Protein AF-0000000069067890 (afdb_homodimer)

Sequence (308 aa):
MDLIEGCKIAAVFATGYMAGAGIYISLVEVQSRRSLPPKALWMQFTKSFKMAAKSMILSTLVTASAPTYLYFALEGSRSRNLWLVSPATFLVGSIYTFTVIIPEVNVMLDENVVEKKGEKWLEGAVERWNKRNLFRTLINTANFICTIVAAIRSMDLIEGCKIAAVFATGYMAGAGIYISLVEVQSRRSLPPKALWMQFTKSFKMAAKSMILSTLVTASAPTYLYFALEGSRSRNLWLVSPATFLVGSIYTFTVIIPEVNVMLDENVVEKKGEKWLEGAVERWNKRNLFRTLINTANFICTIVAAIRS

Organism: Magallana gigas (NCBI:txid29159)

pLDDT: mean 95.24, std 3.12, range [74.19, 98.81]

Radius of gyration: 20.49 Å; Cα contacts (8 Å, |Δi|>4): 385; chains: 2; bounding box: 44×61×42 Å

InterPro domains:
  IPR013901 Anthrone oxygenase [PF08592] (47-146)

Solvent-accessible surface area (backbone atoms only — not comparable to full-atom values): 15045 Å² total; per-residue (Å²): 135,54,71,68,57,51,33,45,50,46,25,41,48,26,26,19,33,53,19,12,28,34,50,36,38,62,66,17,50,53,56,20,43,67,73,44,60,63,69,56,29,50,52,36,50,53,45,28,51,57,40,44,56,61,67,42,48,63,36,51,51,37,26,28,48,33,25,48,51,46,34,68,73,34,71,84,37,92,39,28,70,44,26,51,49,37,33,51,49,46,52,54,50,48,52,46,37,65,69,52,47,47,58,52,48,55,52,67,64,31,63,68,50,42,68,71,64,29,64,68,52,48,52,52,52,52,51,50,48,48,56,56,49,46,53,51,24,52,52,36,37,53,40,26,53,42,40,45,51,26,39,51,64,82,134,54,72,65,57,51,33,45,48,46,26,39,49,24,26,20,33,55,19,13,28,34,50,37,38,62,65,19,51,54,55,19,42,68,73,42,58,64,70,57,28,50,52,35,49,54,45,28,52,58,40,43,56,62,66,43,48,62,35,50,51,36,25,28,48,32,24,48,51,45,34,69,71,34,74,86,38,91,38,27,69,45,27,50,49,36,34,50,48,45,53,54,50,49,52,46,37,64,69,52,47,47,58,52,47,55,51,67,66,32,64,67,52,41,68,70,65,30,65,68,50,48,53,51,51,52,51,50,49,50,54,55,48,45,54,51,24,53,52,36,38,52,41,26,53,40,39,44,52,26,38,51,64,80

Nearest PDB structures (foldseek):
  8jh6-assembly1_B  TM=6.279E-01  e=1.955E+00  synthetic construct
  6x8n-assembly2_B  TM=4.736E-01  e=5.198E+00  synthetic construct
  6r2g-assembly1_A  TM=2.428E-01  e=2.156E+00  Human immunodeficiency virus 1
  6r2g-assembly1_A  TM=2.966E-01  e=1.926E+00  Human immunodeficiency virus 1
  6x8n-assembly2_B  TM=3.349E-01  e=5.665E+00  synthetic construct

Structure (mmCIF, N/CA/C/O backbone):
data_AF-0000000069067890-model_v1
#
loop_
_entity.id
_entity.type
_entity.pdbx_description
1 polymer 'DUF1772 domain-containing protein'
#
loop_
_atom_site.group_PDB
_atom_site.id
_atom_site.type_symbol
_atom_site.label_atom_id
_atom_site.label_alt_id
_atom_site.label_comp_id
_atom_site.label_asym_id
_atom_site.label_entity_id
_atom_site.label_seq_id
_atom_site.pdbx_PDB_ins_code
_atom_site.Cartn_x
_atom_site.Cartn_y
_atom_site.Cartn_z
_atom_site.occupancy
_atom_site.B_iso_or_equiv
_atom_site.auth_seq_id
_atom_site.auth_comp_id
_atom_site.auth_asym_id
_atom_site.auth_atom_id
_atom_site.pdbx_PDB_model_num
ATOM 1 N N . MET A 1 1 ? -9.148 25.625 -1.786 1 74.19 1 MET A N 1
ATOM 2 C CA . MET A 1 1 ? -7.848 25.031 -1.492 1 74.19 1 MET A CA 1
ATOM 3 C C . MET A 1 1 ? -6.734 25.797 -2.203 1 74.19 1 MET A C 1
ATOM 5 O O . MET A 1 1 ? -6.801 26 -3.414 1 74.19 1 MET A O 1
ATOM 9 N N . ASP A 1 2 ? -5.832 26.281 -1.416 1 91.25 2 ASP A N 1
ATOM 10 C CA . ASP A 1 2 ? -4.723 27.016 -2.025 1 91.25 2 ASP A CA 1
ATOM 11 C C . ASP A 1 2 ? -3.602 26.062 -2.43 1 91.25 2 ASP A C 1
ATOM 13 O O . ASP A 1 2 ? -3.676 24.859 -2.168 1 91.25 2 ASP A O 1
ATOM 17 N N . LEU A 1 3 ? -2.697 26.5 -3.299 1 94.25 3 LEU A N 1
ATOM 18 C CA . LEU A 1 3 ? -1.604 25.703 -3.861 1 94.25 3 LEU A CA 1
ATOM 19 C C . LEU A 1 3 ? -0.772 25.062 -2.758 1 94.25 3 LEU A C 1
ATOM 21 O O . LEU A 1 3 ? -0.333 23.922 -2.895 1 94.25 3 LEU A O 1
ATOM 25 N N . ILE A 1 4 ? -0.63 25.766 -1.717 1 95.94 4 ILE A N 1
ATOM 26 C CA . ILE A 1 4 ? 0.176 25.266 -0.606 1 95.94 4 ILE A CA 1
ATOM 27 C C . ILE A 1 4 ? -0.518 24.062 0.041 1 95.94 4 ILE A C 1
ATOM 29 O O . ILE A 1 4 ? 0.104 23.031 0.256 1 95.94 4 ILE A O 1
ATOM 33 N N . GLU A 1 5 ? -1.747 24.188 0.299 1 96.19 5 GLU A N 1
ATOM 34 C CA . GLU A 1 5 ? -2.496 23.094 0.893 1 96.19 5 GLU A CA 1
ATOM 35 C C . GLU A 1 5 ? -2.557 21.891 -0.052 1 96.19 5 GLU A C 1
ATOM 37 O O . GLU A 1 5 ? -2.412 2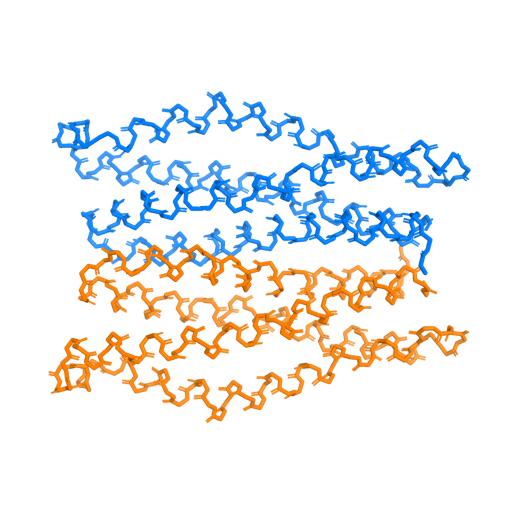0.75 0.38 1 96.19 5 GLU A O 1
ATOM 42 N N . GLY A 1 6 ? -2.727 22.172 -1.323 1 97.69 6 GLY A N 1
ATOM 43 C CA . GLY A 1 6 ? -2.725 21.109 -2.316 1 97.69 6 GLY A CA 1
ATOM 44 C C . GLY A 1 6 ? -1.415 20.344 -2.373 1 97.69 6 GLY A C 1
ATOM 45 O O . GLY A 1 6 ? -1.41 19.109 -2.494 1 97.69 6 GLY A O 1
ATOM 46 N N . CYS A 1 7 ? -0.339 21.078 -2.279 1 97.81 7 CYS A N 1
ATOM 47 C CA . CYS A 1 7 ? 0.978 20.453 -2.312 1 97.81 7 CYS A CA 1
ATOM 48 C C . CYS A 1 7 ? 1.227 19.641 -1.048 1 97.81 7 CYS A C 1
ATOM 50 O O . CYS A 1 7 ? 1.895 18.609 -1.093 1 97.81 7 CYS A O 1
ATOM 52 N N . LYS A 1 8 ? 0.697 20.125 0.082 1 97.94 8 LYS A N 1
ATOM 53 C CA . LYS A 1 8 ? 0.811 19.328 1.305 1 97.94 8 LYS A CA 1
ATOM 54 C C . LYS A 1 8 ? 0.065 18 1.175 1 97.94 8 LYS A C 1
ATOM 56 O O . LYS A 1 8 ? 0.594 16.953 1.536 1 97.94 8 LYS A O 1
ATOM 61 N N . ILE A 1 9 ? -1.1 18.062 0.662 1 98.56 9 ILE A N 1
ATOM 62 C CA . ILE A 1 9 ? -1.905 16.859 0.47 1 98.56 9 ILE A CA 1
ATOM 63 C C . ILE A 1 9 ? -1.19 15.906 -0.485 1 98.56 9 ILE A C 1
ATOM 65 O O . ILE A 1 9 ? -1.076 14.711 -0.209 1 98.56 9 ILE A O 1
ATOM 69 N N . ALA A 1 10 ? -0.688 16.422 -1.546 1 98.62 10 ALA A N 1
ATOM 70 C CA . ALA A 1 10 ? -0.003 15.602 -2.543 1 98.62 10 ALA A CA 1
ATOM 71 C C . ALA A 1 10 ? 1.236 14.938 -1.952 1 98.62 10 ALA A C 1
ATOM 73 O O . ALA A 1 10 ? 1.511 13.766 -2.225 1 98.62 10 ALA A O 1
ATOM 74 N N . ALA A 1 11 ? 1.965 15.695 -1.206 1 98.62 11 ALA A N 1
ATOM 75 C CA . ALA A 1 11 ? 3.189 15.18 -0.602 1 98.62 11 ALA A CA 1
ATOM 76 C C . ALA A 1 11 ? 2.883 14.039 0.367 1 98.62 11 ALA A C 1
ATOM 78 O O . ALA A 1 11 ? 3.51 12.977 0.307 1 98.62 11 ALA A O 1
ATOM 79 N N . VAL A 1 12 ? 1.887 14.273 1.204 1 98.81 12 VAL A N 1
ATOM 80 C CA . VAL A 1 12 ? 1.536 13.258 2.188 1 98.81 12 VAL A CA 1
ATOM 81 C C . VAL A 1 12 ? 0.927 12.047 1.483 1 98.81 12 VAL A C 1
ATOM 83 O O . VAL A 1 12 ? 1.242 10.898 1.818 1 98.81 12 VAL A O 1
ATOM 86 N N . PHE A 1 13 ? 0.146 12.273 0.476 1 98.81 13 PHE A N 1
ATOM 87 C CA . PHE A 1 13 ? -0.479 11.18 -0.26 1 98.81 13 PHE A CA 1
ATOM 88 C C . PHE A 1 13 ? 0.574 10.328 -0.96 1 98.81 13 PHE A C 1
ATOM 90 O O . PHE A 1 13 ? 0.553 9.102 -0.86 1 98.81 13 PHE A O 1
ATOM 97 N N . ALA A 1 14 ? 1.468 10.984 -1.658 1 98.5 14 ALA A N 1
ATOM 98 C CA . ALA A 1 14 ? 2.467 10.266 -2.441 1 98.5 14 ALA A CA 1
ATOM 99 C C . ALA A 1 14 ? 3.398 9.461 -1.534 1 98.5 14 ALA A C 1
ATOM 101 O O . ALA A 1 14 ? 3.713 8.305 -1.824 1 98.5 14 ALA A O 1
ATOM 102 N N . THR A 1 15 ? 3.824 10.055 -0.46 1 98.44 15 THR A N 1
ATOM 103 C CA . THR A 1 15 ? 4.688 9.328 0.463 1 98.44 15 THR A CA 1
ATOM 104 C C . THR A 1 15 ? 3.91 8.227 1.179 1 98.44 15 THR A C 1
ATOM 106 O O . THR A 1 15 ? 4.469 7.172 1.5 1 98.44 15 THR A O 1
ATOM 109 N N . GLY A 1 16 ? 2.641 8.438 1.413 1 98.56 16 GLY A N 1
ATOM 110 C CA . GLY A 1 16 ? 1.795 7.402 1.992 1 98.56 16 GLY A CA 1
ATOM 111 C C . GLY A 1 16 ? 1.625 6.195 1.091 1 98.56 16 GLY A C 1
ATOM 112 O O . GLY A 1 16 ? 1.644 5.055 1.561 1 98.56 16 GLY A O 1
ATOM 113 N N . TYR A 1 17 ? 1.438 6.477 -0.162 1 98.38 17 TYR A N 1
ATOM 114 C CA . TYR A 1 17 ? 1.353 5.367 -1.102 1 98.38 17 TYR A CA 1
ATOM 115 C C . TYR A 1 17 ? 2.643 4.555 -1.104 1 98.38 17 TYR A C 1
ATOM 117 O O . TYR A 1 17 ? 2.605 3.32 -1.079 1 98.38 17 TYR A O 1
ATOM 125 N N . MET A 1 18 ? 3.787 5.246 -1.178 1 97.69 18 MET A N 1
ATOM 126 C CA . MET A 1 18 ? 5.074 4.559 -1.224 1 97.69 18 MET A CA 1
ATOM 127 C C . MET A 1 18 ? 5.281 3.707 0.026 1 97.69 18 MET A C 1
ATOM 129 O O . MET A 1 18 ? 5.707 2.555 -0.066 1 97.69 18 MET A O 1
ATOM 133 N N . ALA A 1 19 ? 4.949 4.27 1.134 1 97.94 19 ALA A N 1
ATOM 134 C CA . ALA A 1 19 ? 5.113 3.551 2.396 1 97.94 19 ALA A CA 1
ATOM 135 C C . ALA A 1 19 ? 4.129 2.389 2.498 1 97.94 19 ALA A C 1
ATOM 137 O O . ALA A 1 19 ? 4.516 1.271 2.852 1 97.94 19 ALA A O 1
ATOM 138 N N . GLY A 1 20 ? 2.855 2.635 2.209 1 97.88 20 GLY A N 1
ATOM 139 C CA . GLY A 1 20 ? 1.833 1.605 2.314 1 97.88 20 GLY A CA 1
ATOM 140 C C . GLY A 1 20 ? 2.064 0.436 1.376 1 97.88 20 GLY A C 1
ATOM 141 O O . GLY A 1 20 ? 1.935 -0.723 1.775 1 97.88 20 GLY A O 1
ATOM 142 N N . ALA A 1 21 ? 2.359 0.756 0.154 1 97.75 21 ALA A N 1
ATOM 143 C CA . ALA A 1 21 ? 2.682 -0.289 -0.815 1 97.75 21 ALA A CA 1
ATOM 144 C C . ALA A 1 21 ? 3.893 -1.101 -0.366 1 97.75 21 ALA A C 1
ATOM 146 O O . ALA A 1 21 ? 3.883 -2.332 -0.433 1 97.75 21 ALA A O 1
ATOM 147 N N . GLY A 1 22 ? 4.953 -0.4 0.083 1 97.31 22 GLY A N 1
ATOM 148 C CA . GLY A 1 22 ? 6.145 -1.095 0.544 1 97.31 22 GLY A CA 1
ATOM 149 C C . GLY A 1 22 ? 5.879 -2.025 1.712 1 97.31 22 GLY A C 1
ATOM 150 O O . GLY A 1 22 ? 6.367 -3.156 1.735 1 97.31 22 GLY A O 1
ATOM 151 N N . ILE A 1 23 ? 5.16 -1.551 2.635 1 97.75 23 ILE A N 1
ATOM 152 C CA . ILE A 1 23 ? 4.816 -2.365 3.795 1 97.75 23 ILE A CA 1
ATOM 153 C C . ILE A 1 23 ? 4.027 -3.594 3.348 1 97.75 23 ILE A C 1
ATOM 155 O O . ILE A 1 23 ? 4.316 -4.715 3.775 1 97.75 23 ILE A O 1
ATOM 159 N N . TYR A 1 24 ? 3.096 -3.412 2.484 1 98 24 TYR A N 1
ATOM 160 C CA . TYR A 1 24 ? 2.291 -4.516 1.976 1 98 24 TYR A CA 1
ATOM 161 C C . TYR A 1 24 ? 3.158 -5.523 1.229 1 98 24 TYR A C 1
ATOM 163 O O . TYR A 1 24 ? 2.986 -6.734 1.386 1 98 24 TYR A O 1
ATOM 171 N N . ILE A 1 25 ? 3.998 -5 0.402 1 97.88 25 ILE A N 1
ATOM 172 C CA . ILE A 1 25 ? 4.883 -5.887 -0.346 1 97.88 25 ILE A CA 1
ATOM 173 C C . ILE A 1 25 ? 5.68 -6.762 0.622 1 97.88 25 ILE A C 1
ATOM 175 O O . ILE A 1 25 ? 5.703 -7.984 0.487 1 97.88 25 ILE A O 1
ATOM 179 N N . SER A 1 26 ? 6.277 -6.191 1.62 1 95.62 26 SER A N 1
ATOM 180 C CA . SER A 1 26 ? 7.16 -6.902 2.539 1 95.62 26 SER A CA 1
ATOM 181 C C . SER A 1 26 ? 6.375 -7.852 3.439 1 95.62 26 SER A C 1
ATOM 183 O O . SER A 1 26 ? 6.824 -8.961 3.717 1 95.62 26 SER A O 1
ATOM 185 N N . LEU A 1 27 ? 5.227 -7.469 3.803 1 95.06 27 LEU A N 1
ATOM 186 C CA . LEU A 1 27 ? 4.496 -8.25 4.797 1 95.06 27 LEU A CA 1
ATOM 187 C C . LEU A 1 27 ? 3.645 -9.32 4.125 1 95.06 27 LEU A C 1
ATOM 189 O O . LEU A 1 27 ? 3.363 -10.359 4.727 1 95.06 27 LEU A O 1
ATOM 193 N N . VAL A 1 28 ? 3.229 -9.023 2.871 1 97.44 28 VAL A N 1
ATOM 194 C CA . VAL A 1 28 ? 2.193 -9.891 2.318 1 97.44 28 VAL A CA 1
ATOM 195 C C . VAL A 1 28 ? 2.672 -10.492 1 1 97.44 28 VAL A C 1
ATOM 197 O O . VAL A 1 28 ? 2.801 -11.719 0.877 1 97.44 28 VAL A O 1
ATOM 200 N N . GLU A 1 29 ? 3.016 -9.664 0.064 1 97.56 29 GLU A N 1
ATOM 201 C CA . GLU A 1 29 ? 3.27 -10.18 -1.278 1 97.56 29 GLU A CA 1
ATOM 202 C C . GLU A 1 29 ? 4.48 -11.109 -1.295 1 97.56 29 GLU A C 1
ATOM 204 O O . GLU A 1 29 ? 4.438 -12.18 -1.896 1 97.56 29 GLU A O 1
ATOM 209 N N . VAL A 1 30 ? 5.512 -10.688 -0.635 1 96.19 30 VAL A N 1
ATOM 210 C CA . VAL A 1 30 ? 6.727 -11.492 -0.575 1 96.19 30 VAL A CA 1
ATOM 211 C C . VAL A 1 30 ? 6.422 -12.836 0.078 1 96.19 30 VAL A C 1
ATOM 213 O O . VAL A 1 30 ? 6.84 -13.883 -0.419 1 96.19 30 VAL A O 1
ATOM 216 N N . GLN A 1 31 ? 5.676 -12.836 1.132 1 95.38 31 GLN A N 1
ATOM 217 C CA . GLN A 1 31 ? 5.363 -14.055 1.868 1 95.38 31 GLN A CA 1
ATOM 218 C C . GLN A 1 31 ? 4.465 -14.977 1.048 1 95.38 31 GLN A C 1
ATOM 220 O O . GLN A 1 31 ? 4.637 -16.203 1.064 1 95.38 31 GLN A O 1
ATOM 225 N N . SER A 1 32 ? 3.531 -14.438 0.37 1 96.12 32 SER A N 1
ATOM 226 C CA . SER A 1 32 ? 2.633 -15.227 -0.47 1 96.12 32 SER A CA 1
ATOM 227 C C . SER A 1 32 ? 3.377 -15.836 -1.657 1 96.12 32 SER A C 1
ATOM 229 O O . SER A 1 32 ? 3.109 -16.969 -2.047 1 96.12 32 SER A O 1
ATOM 231 N N . ARG A 1 33 ? 4.297 -15.102 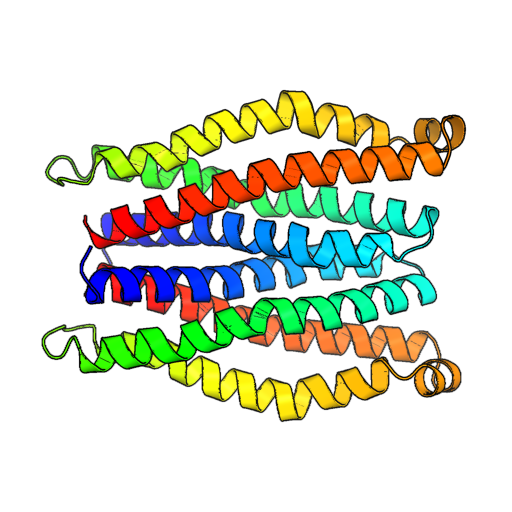-2.197 1 95.38 33 ARG A N 1
ATOM 232 C CA . ARG A 1 33 ? 5.094 -15.578 -3.324 1 95.38 33 ARG A CA 1
ATOM 233 C C . ARG A 1 33 ? 5.973 -16.75 -2.92 1 95.38 33 ARG A C 1
ATOM 235 O O . ARG A 1 33 ? 6.184 -17.672 -3.707 1 95.38 33 ARG A O 1
ATOM 242 N N . ARG A 1 34 ? 6.414 -16.797 -1.693 1 93.06 34 ARG A N 1
ATOM 243 C CA . ARG A 1 34 ? 7.289 -17.844 -1.178 1 93.06 34 ARG A CA 1
ATOM 244 C C . ARG A 1 34 ? 6.574 -19.188 -1.154 1 93.06 34 ARG A C 1
ATOM 246 O O . ARG A 1 34 ? 7.219 -20.234 -1.182 1 93.06 34 ARG A O 1
ATOM 253 N N . SER A 1 35 ? 5.32 -19.109 -1.194 1 91.5 35 SER A N 1
ATOM 254 C CA . SER A 1 35 ? 4.555 -20.359 -1.115 1 91.5 35 SER A CA 1
ATOM 255 C C . SER A 1 35 ? 4.387 -20.984 -2.49 1 91.5 35 SER A C 1
ATOM 257 O O . SER A 1 35 ? 3.898 -22.125 -2.605 1 91.5 35 SER A O 1
ATOM 259 N N . LEU A 1 36 ? 4.84 -20.406 -3.516 1 95.81 36 LEU A N 1
ATOM 260 C CA . LEU A 1 36 ? 4.652 -20.875 -4.883 1 95.81 36 LEU A CA 1
ATOM 261 C C . LEU A 1 36 ? 5.801 -21.781 -5.309 1 95.81 36 LEU A C 1
ATOM 263 O O . LEU A 1 36 ? 6.926 -21.625 -4.832 1 95.81 36 LEU A O 1
ATOM 267 N N . PRO A 1 37 ? 5.5 -22.703 -6.223 1 94.56 37 PRO A N 1
ATOM 268 C CA . PRO A 1 37 ? 6.617 -23.406 -6.875 1 94.56 37 PRO A CA 1
ATOM 269 C C . PRO A 1 37 ? 7.535 -22.453 -7.633 1 94.56 37 PRO A C 1
ATOM 271 O O . PRO A 1 37 ? 7.113 -21.359 -8.039 1 94.56 37 PRO A O 1
ATOM 274 N N . PRO A 1 38 ? 8.703 -22.828 -7.902 1 93.38 38 PRO A N 1
ATOM 275 C CA . PRO A 1 38 ? 9.742 -21.922 -8.398 1 93.38 38 PRO A CA 1
ATOM 276 C C . PRO A 1 38 ? 9.344 -21.219 -9.703 1 93.38 38 PRO A C 1
ATOM 278 O O . PRO A 1 38 ? 9.547 -20.016 -9.844 1 93.38 38 PRO A O 1
ATOM 281 N N . LYS A 1 39 ? 8.82 -21.969 -10.617 1 93.19 39 LYS A N 1
ATOM 282 C CA . LYS A 1 39 ? 8.445 -21.359 -11.883 1 93.19 39 LYS A CA 1
ATOM 283 C C . LYS A 1 39 ? 7.355 -20.312 -11.695 1 93.19 39 LYS A C 1
ATOM 285 O O . LYS A 1 39 ? 7.422 -19.219 -12.258 1 93.19 39 LYS A O 1
ATOM 290 N N . ALA A 1 40 ? 6.336 -20.656 -10.898 1 95.56 40 ALA A N 1
ATOM 291 C CA . ALA A 1 40 ? 5.25 -19.719 -10.609 1 95.56 40 ALA A CA 1
ATOM 292 C C . ALA A 1 40 ? 5.75 -18.516 -9.812 1 95.56 40 ALA A C 1
ATOM 294 O O . ALA A 1 40 ? 5.285 -17.406 -10.016 1 95.56 40 ALA A O 1
ATOM 295 N N . LEU A 1 41 ? 6.652 -18.812 -8.898 1 96.06 41 LEU A N 1
ATOM 296 C CA . LEU A 1 41 ? 7.281 -17.75 -8.141 1 96.06 41 LEU A CA 1
ATOM 297 C C . LEU A 1 41 ? 7.969 -16.75 -9.07 1 96.06 41 LEU A C 1
ATOM 299 O O . LEU A 1 41 ? 7.781 -15.539 -8.938 1 96.06 41 LEU A O 1
ATOM 303 N N . TRP A 1 42 ? 8.688 -17.266 -9.977 1 96 42 TRP A N 1
ATOM 304 C CA . TRP A 1 42 ? 9.414 -16.422 -10.914 1 96 42 TRP A CA 1
ATOM 305 C C . TRP A 1 42 ? 8.453 -15.625 -11.789 1 96 42 TRP A C 1
ATOM 307 O O . TRP A 1 42 ? 8.672 -14.438 -12.039 1 96 42 TRP A O 1
ATOM 317 N N . MET A 1 43 ? 7.395 -16.219 -12.258 1 95.19 43 MET A N 1
ATOM 318 C CA . MET A 1 43 ? 6.398 -15.555 -13.086 1 95.19 43 MET A CA 1
ATOM 319 C C . MET A 1 43 ? 5.734 -14.414 -12.328 1 95.19 43 MET A C 1
ATOM 321 O O . MET A 1 43 ? 5.609 -13.305 -12.852 1 95.19 43 MET A O 1
ATOM 325 N N . GLN A 1 44 ? 5.355 -14.75 -11.164 1 96.56 44 GLN A N 1
ATOM 326 C CA . GLN A 1 44 ? 4.707 -13.742 -10.328 1 96.56 44 GLN A CA 1
ATOM 327 C C . GLN A 1 44 ? 5.652 -12.578 -10.039 1 96.56 44 GLN A C 1
ATOM 329 O O . GLN A 1 44 ? 5.25 -11.414 -10.078 1 96.56 44 GLN A O 1
ATOM 334 N N . PHE A 1 45 ? 6.902 -12.852 -9.664 1 96.75 45 PHE A N 1
ATOM 335 C CA . PHE A 1 45 ? 7.902 -11.828 -9.375 1 96.75 45 PHE A CA 1
ATOM 336 C C . PHE A 1 45 ? 8.125 -10.922 -10.586 1 96.75 45 PHE A C 1
ATOM 338 O O . PHE A 1 45 ? 8.141 -9.703 -10.453 1 96.75 45 PHE A O 1
ATOM 345 N N . THR A 1 46 ? 8.32 -11.508 -11.711 1 95.69 46 THR A N 1
ATOM 346 C CA . THR A 1 46 ? 8.625 -10.789 -12.938 1 95.69 46 THR A CA 1
ATOM 347 C C . THR A 1 46 ? 7.508 -9.805 -13.281 1 95.69 46 THR A C 1
ATOM 349 O O . THR A 1 46 ? 7.762 -8.625 -13.516 1 95.69 46 THR A O 1
ATOM 352 N N . LYS A 1 47 ? 6.309 -10.289 -13.242 1 96.5 47 LYS A N 1
ATOM 353 C CA . LYS A 1 47 ? 5.172 -9.438 -13.586 1 96.5 47 LYS A CA 1
ATOM 354 C C . LYS A 1 47 ? 4.945 -8.367 -12.531 1 96.5 47 LYS A C 1
ATOM 356 O O . LYS A 1 47 ? 4.715 -7.199 -12.859 1 96.5 47 LYS A O 1
ATOM 361 N N . SER A 1 48 ? 5.02 -8.789 -11.258 1 96.5 48 SER A N 1
ATOM 362 C CA . SER A 1 48 ? 4.797 -7.859 -10.156 1 96.5 48 SER A CA 1
ATOM 363 C C . SER A 1 48 ? 5.832 -6.734 -10.164 1 96.5 48 SER A C 1
ATOM 365 O O . SER A 1 48 ? 5.484 -5.566 -9.992 1 96.5 48 SER A O 1
ATOM 367 N N . PHE A 1 49 ? 7.102 -7.059 -10.336 1 95.94 49 PHE A N 1
ATOM 368 C CA . PHE A 1 49 ? 8.148 -6.047 -10.32 1 95.94 49 PHE A CA 1
ATOM 369 C C . PHE A 1 49 ? 7.926 -5.02 -11.422 1 95.94 49 PHE A C 1
ATOM 371 O O . PHE A 1 49 ? 8.016 -3.812 -11.18 1 95.94 49 PHE A O 1
ATOM 378 N N . LYS A 1 50 ? 7.66 -5.438 -12.602 1 94.81 50 LYS A N 1
ATOM 379 C CA . LYS A 1 50 ? 7.48 -4.547 -13.75 1 94.81 50 LYS A CA 1
ATOM 380 C C . LYS A 1 50 ? 6.289 -3.615 -13.531 1 94.81 50 LYS A C 1
ATOM 382 O O . LYS A 1 50 ? 6.379 -2.414 -13.805 1 94.81 50 LYS A O 1
ATOM 387 N N . MET A 1 51 ? 5.27 -4.09 -13 1 96.06 51 MET A N 1
ATOM 388 C CA . MET A 1 51 ? 4.062 -3.289 -12.789 1 96.06 51 MET A CA 1
ATOM 389 C C . MET A 1 51 ? 4.234 -2.348 -11.602 1 96.06 51 MET A C 1
ATOM 391 O O . MET A 1 51 ? 3.748 -1.216 -11.625 1 96.06 51 MET A O 1
ATOM 395 N N . ALA A 1 52 ? 4.867 -2.916 -10.539 1 95.81 52 ALA A N 1
ATOM 396 C CA . ALA A 1 52 ? 5.129 -2.07 -9.383 1 95.81 52 ALA A CA 1
ATOM 397 C C . ALA A 1 52 ? 6.008 -0.88 -9.758 1 95.81 52 ALA A C 1
ATOM 399 O O . ALA A 1 52 ? 5.738 0.253 -9.352 1 95.81 52 ALA A O 1
ATOM 400 N N . ALA A 1 53 ? 7.066 -1.095 -10.555 1 92.69 53 ALA A N 1
ATOM 401 C CA . ALA A 1 53 ? 7.969 -0.034 -10.992 1 92.69 53 ALA A CA 1
ATOM 402 C C . ALA A 1 53 ? 7.211 1.051 -11.75 1 92.69 53 ALA A C 1
ATOM 404 O O . ALA A 1 53 ? 7.414 2.244 -11.508 1 92.69 53 ALA A O 1
ATOM 405 N N . LYS A 1 54 ? 6.328 0.682 -12.578 1 92.62 54 LYS A N 1
ATOM 406 C CA . LYS A 1 54 ? 5.543 1.63 -13.359 1 92.62 54 LYS A CA 1
ATOM 407 C C . LYS A 1 54 ? 4.566 2.4 -12.477 1 92.62 54 LYS A C 1
ATOM 409 O O . LYS A 1 54 ? 4.371 3.604 -12.664 1 92.62 54 LYS A O 1
ATOM 414 N N . SER A 1 55 ? 3.967 1.688 -11.555 1 92 55 SER A N 1
ATOM 415 C CA . SER A 1 55 ? 2.947 2.293 -10.703 1 92 55 SER A CA 1
ATOM 416 C C . SER A 1 55 ? 3.555 3.338 -9.773 1 92 55 SER A C 1
ATOM 418 O O . SER A 1 55 ? 2.871 4.273 -9.352 1 92 55 SER A O 1
ATOM 420 N N . MET A 1 56 ? 4.801 3.23 -9.461 1 92.94 56 MET A N 1
ATOM 421 C CA . MET A 1 56 ? 5.379 4.07 -8.414 1 92.94 56 MET A CA 1
ATOM 422 C C . MET A 1 56 ? 6.102 5.27 -9.016 1 92.94 56 MET A C 1
ATOM 424 O O . MET A 1 56 ? 6.5 6.188 -8.297 1 92.94 56 MET A O 1
ATOM 428 N N . ILE A 1 57 ? 6.238 5.348 -10.359 1 90.19 57 ILE A N 1
ATOM 429 C CA . ILE A 1 57 ? 7.012 6.402 -11 1 90.19 57 ILE A CA 1
ATOM 430 C C . ILE A 1 57 ? 6.383 7.762 -10.703 1 90.19 57 ILE A C 1
ATOM 432 O O . ILE A 1 57 ? 7.07 8.688 -10.281 1 90.19 57 ILE A O 1
ATOM 436 N N . LEU A 1 58 ? 5.086 7.863 -10.922 1 91 58 LEU A N 1
ATOM 437 C CA . LEU A 1 58 ? 4.418 9.133 -10.68 1 91 58 LEU A CA 1
ATOM 438 C C . LEU A 1 58 ? 4.535 9.539 -9.211 1 91 58 LEU A C 1
ATOM 440 O O . LEU A 1 58 ? 4.816 10.703 -8.906 1 91 58 LEU A O 1
ATOM 444 N N . SER A 1 59 ? 4.246 8.625 -8.367 1 94.31 59 SER A N 1
ATOM 445 C CA . SER A 1 59 ? 4.34 8.906 -6.938 1 94.31 59 SER A CA 1
ATOM 446 C C . SER A 1 59 ? 5.746 9.367 -6.559 1 94.31 59 SER A C 1
ATOM 448 O O . SER A 1 59 ? 5.91 10.258 -5.723 1 94.31 59 SER A O 1
ATOM 450 N N . THR A 1 60 ? 6.727 8.727 -7.145 1 93.69 60 THR A N 1
ATOM 451 C CA . THR A 1 60 ? 8.109 9.109 -6.879 1 93.69 60 THR A CA 1
ATOM 452 C C . THR A 1 60 ? 8.359 10.555 -7.285 1 93.69 60 THR A C 1
ATOM 454 O O . THR A 1 60 ? 8.977 11.32 -6.539 1 93.69 60 THR A O 1
ATOM 457 N N . LEU A 1 61 ? 7.879 10.945 -8.352 1 95.06 61 LEU A N 1
ATOM 458 C CA . LEU A 1 61 ? 8.055 12.312 -8.836 1 95.06 61 LEU A CA 1
ATOM 459 C C . LEU A 1 61 ? 7.367 13.312 -7.91 1 95.06 61 LEU A C 1
ATOM 461 O O . LEU A 1 61 ? 7.922 14.375 -7.617 1 95.06 61 LEU A O 1
ATOM 465 N N . VAL A 1 62 ? 6.219 13.008 -7.441 1 96.69 62 VAL A N 1
ATOM 466 C CA . VAL A 1 62 ? 5.469 13.883 -6.547 1 96.69 62 VAL A CA 1
ATOM 467 C C . VAL A 1 62 ? 6.172 13.969 -5.195 1 96.69 62 VAL A C 1
ATOM 469 O O . VAL A 1 62 ? 6.227 15.031 -4.578 1 96.69 62 VAL A O 1
ATOM 472 N N . THR A 1 63 ? 6.68 12.82 -4.711 1 96.31 63 THR A N 1
ATOM 473 C CA . THR A 1 63 ? 7.406 12.75 -3.447 1 96.31 63 THR A CA 1
ATOM 474 C C . THR A 1 63 ? 8.641 13.648 -3.484 1 96.31 63 THR A C 1
ATOM 476 O O . THR A 1 63 ? 9.07 14.164 -2.449 1 96.31 63 THR A O 1
ATOM 479 N N . ALA A 1 64 ? 9.164 13.828 -4.633 1 96.75 64 ALA A N 1
ATOM 480 C CA . ALA A 1 64 ? 10.352 14.68 -4.766 1 96.75 64 ALA A CA 1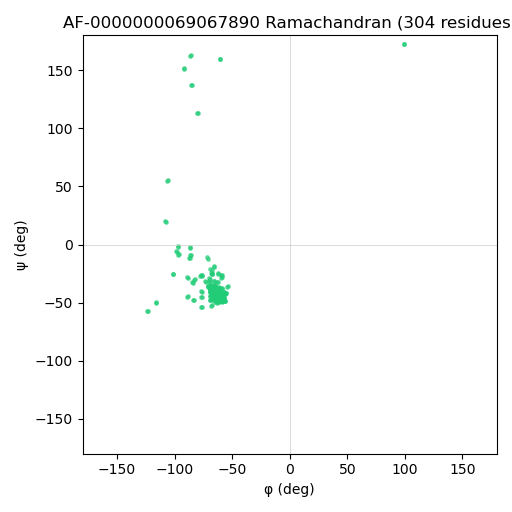
ATOM 481 C C . ALA A 1 64 ? 9.953 16.141 -4.98 1 96.75 64 ALA A C 1
ATOM 483 O O . ALA A 1 64 ? 10.477 17.031 -4.305 1 96.75 64 ALA A O 1
ATOM 484 N N . SER A 1 65 ? 9.016 16.453 -5.797 1 98 65 SER A N 1
ATOM 485 C CA . SER A 1 65 ? 8.758 17.812 -6.281 1 98 65 SER A CA 1
ATOM 486 C C . SER A 1 65 ? 7.91 18.594 -5.293 1 98 65 SER A C 1
ATOM 488 O O . SER A 1 65 ? 8.234 19.734 -4.965 1 98 65 SER A O 1
ATOM 490 N N . ALA A 1 66 ? 6.848 18.047 -4.805 1 98.25 66 ALA A N 1
ATOM 491 C CA . ALA A 1 66 ? 5.93 18.781 -3.938 1 98.25 66 ALA A CA 1
ATOM 492 C C . ALA A 1 66 ? 6.629 19.234 -2.658 1 98.25 66 ALA A C 1
ATOM 494 O O . ALA A 1 66 ? 6.59 20.422 -2.309 1 98.25 66 ALA A O 1
ATOM 495 N N . PRO A 1 67 ? 7.328 18.391 -1.957 1 98.31 67 PRO A N 1
ATOM 496 C CA . PRO A 1 67 ? 8.023 18.844 -0.751 1 98.31 67 PRO A CA 1
ATOM 497 C C . PRO A 1 67 ? 9.125 19.859 -1.052 1 98.31 67 PRO A C 1
ATOM 499 O O . PRO A 1 67 ? 9.367 20.766 -0.245 1 98.31 67 PRO A O 1
ATOM 502 N N . THR A 1 68 ? 9.805 19.641 -2.197 1 97.81 68 THR A N 1
ATOM 503 C CA . THR A 1 68 ? 10.797 20.641 -2.584 1 97.81 68 THR A CA 1
ATOM 504 C C . THR A 1 68 ? 10.156 22.016 -2.729 1 97.81 68 THR A C 1
ATOM 506 O O . THR A 1 68 ? 10.672 23 -2.219 1 97.81 68 THR A O 1
ATOM 509 N N . TYR A 1 69 ? 9.062 22.062 -3.428 1 97.88 69 TYR A N 1
ATOM 510 C CA . TYR A 1 69 ? 8.328 23.328 -3.564 1 97.88 69 TYR A CA 1
ATOM 511 C C . TYR A 1 69 ? 7.938 23.875 -2.199 1 97.88 69 TYR A C 1
ATOM 513 O O . TYR A 1 69 ? 8.086 25.078 -1.946 1 97.88 69 TYR A O 1
ATOM 521 N N . LEU A 1 70 ? 7.441 23.094 -1.293 1 97.56 70 LEU A N 1
ATOM 522 C CA . LEU A 1 70 ? 6.965 23.531 0.017 1 97.56 70 LEU A CA 1
ATOM 523 C C . LEU A 1 70 ? 8.117 24.062 0.861 1 97.56 70 LEU A C 1
ATOM 525 O O . LEU A 1 70 ? 7.926 25 1.65 1 97.56 70 LEU A O 1
ATOM 529 N N . TYR A 1 71 ? 9.266 23.438 0.686 1 97 71 TYR A N 1
ATOM 530 C CA . TYR A 1 71 ? 10.438 23.969 1.366 1 97 71 TYR A CA 1
ATOM 531 C C . TYR A 1 71 ? 10.648 25.438 1.023 1 97 71 TYR A C 1
ATOM 533 O O . TYR A 1 71 ? 10.914 26.266 1.906 1 97 71 TYR A O 1
ATOM 541 N N . PHE A 1 72 ? 10.492 25.844 -0.152 1 96.06 72 PHE A N 1
ATOM 542 C CA . PHE A 1 72 ? 10.766 27.203 -0.586 1 96.06 72 PHE A CA 1
ATOM 543 C C . PHE A 1 72 ? 9.562 28.094 -0.324 1 96.06 72 PHE A C 1
ATOM 545 O O . PHE A 1 72 ? 9.719 29.297 -0.038 1 96.06 72 PHE A O 1
ATOM 552 N N . ALA A 1 73 ? 8.406 27.562 -0.402 1 95.19 73 ALA A N 1
ATOM 553 C CA . ALA A 1 73 ? 7.18 28.344 -0.261 1 95.19 73 ALA A CA 1
ATOM 554 C C . ALA A 1 73 ? 6.914 28.688 1.201 1 95.19 73 ALA A C 1
ATOM 556 O O . ALA A 1 73 ? 6.273 29.703 1.498 1 95.19 73 ALA A O 1
ATOM 557 N N . LEU A 1 74 ? 7.422 27.875 2.082 1 94.5 74 LEU A N 1
ATOM 558 C CA . LEU A 1 74 ? 7.105 28.062 3.494 1 94.5 74 LEU A CA 1
ATOM 559 C C . LEU A 1 74 ? 8.305 28.625 4.254 1 94.5 74 LEU A C 1
ATOM 561 O O . LEU A 1 74 ? 8.672 28.109 5.309 1 94.5 74 LEU A O 1
ATOM 565 N N . GLU A 1 75 ? 8.867 29.656 3.889 1 87.69 75 GLU A N 1
ATOM 566 C CA . GLU A 1 75 ? 10.055 30.281 4.465 1 87.69 75 GLU A CA 1
ATOM 567 C C . GLU A 1 75 ? 9.844 30.641 5.93 1 87.69 75 GLU A C 1
ATOM 569 O O . GLU A 1 75 ? 10.758 30.516 6.746 1 87.69 75 GLU A O 1
ATOM 574 N N . GLY A 1 76 ? 8.766 30.859 6.395 1 85.94 76 GLY A N 1
ATOM 575 C CA . GLY A 1 76 ? 8.523 31.297 7.758 1 85.94 76 GLY A CA 1
ATOM 576 C C . GLY A 1 76 ? 8.156 30.156 8.695 1 85.94 76 GLY A C 1
ATOM 577 O O . GLY A 1 76 ? 8.062 30.359 9.914 1 85.94 76 GLY A O 1
ATOM 578 N N . SER A 1 77 ? 8.086 29 8.148 1 84.56 77 SER A N 1
ATOM 579 C CA . SER A 1 77 ? 7.645 27.891 8.977 1 84.56 77 SER A CA 1
ATOM 580 C C . SER A 1 77 ? 8.812 27.266 9.742 1 84.56 77 SER A C 1
ATOM 582 O O . SER A 1 77 ? 9.922 27.172 9.219 1 84.56 77 SER A O 1
ATOM 584 N N . ARG A 1 78 ? 8.648 26.938 11 1 83.44 78 ARG A N 1
ATOM 585 C CA . ARG A 1 78 ? 9.664 26.344 11.852 1 83.44 78 ARG A CA 1
ATOM 586 C C . ARG A 1 78 ? 10 24.922 11.398 1 83.44 78 ARG A C 1
ATOM 588 O O . ARG A 1 78 ? 11.102 24.422 11.641 1 83.44 78 ARG A O 1
ATOM 595 N N . SER A 1 79 ? 9.117 24.25 10.656 1 88.94 79 SER A N 1
ATOM 596 C CA . SER A 1 79 ? 9.32 22.859 10.25 1 88.94 79 SER A CA 1
ATOM 597 C C . SER A 1 79 ? 9.656 22.75 8.766 1 88.94 79 SER A C 1
ATOM 599 O O . SER A 1 79 ? 9.547 21.688 8.172 1 88.94 79 SER A O 1
ATOM 601 N N . ARG A 1 80 ? 10.078 23.844 8.266 1 91.12 80 ARG A N 1
ATOM 602 C CA . ARG A 1 80 ? 10.344 23.938 6.832 1 91.12 80 ARG A CA 1
ATOM 603 C C . ARG A 1 80 ? 11.391 22.922 6.398 1 91.12 80 ARG A C 1
ATOM 605 O O . ARG A 1 80 ? 11.281 22.328 5.32 1 91.12 80 ARG A O 1
ATOM 612 N N . ASN A 1 81 ? 12.352 22.703 7.191 1 94.06 81 ASN A N 1
ATOM 613 C CA . ASN A 1 81 ? 13.461 21.812 6.84 1 94.06 81 ASN A CA 1
ATOM 614 C C . ASN A 1 81 ? 13 20.359 6.746 1 94.06 81 ASN A C 1
ATOM 616 O O . ASN A 1 81 ? 13.633 19.547 6.062 1 94.06 81 ASN A O 1
ATOM 620 N N . LEU A 1 82 ? 11.938 20 7.414 1 96.25 82 LEU A N 1
ATOM 621 C CA . LEU A 1 82 ? 11.414 18.625 7.34 1 96.25 82 LEU A CA 1
ATOM 622 C C . LEU A 1 82 ? 10.992 18.297 5.918 1 96.25 82 LEU A C 1
ATOM 624 O O . LEU A 1 82 ? 11.055 17.125 5.508 1 96.25 82 LEU A O 1
ATOM 628 N N . TRP A 1 83 ? 10.664 19.312 5.164 1 97.69 83 TRP A N 1
ATOM 629 C CA . TRP A 1 83 ? 10.219 19.094 3.791 1 97.69 83 TRP A CA 1
ATOM 630 C C . TRP A 1 83 ? 11.383 18.641 2.908 1 97.69 83 TRP A C 1
ATOM 632 O O . TRP A 1 83 ? 11.164 18.125 1.812 1 97.69 83 TRP A O 1
ATOM 642 N N . LEU A 1 84 ? 12.602 18.734 3.369 1 97.38 84 LEU A N 1
ATOM 643 C CA . LEU A 1 84 ? 13.758 18.359 2.57 1 97.38 84 LEU A CA 1
ATOM 644 C C . LEU A 1 84 ? 14.055 16.875 2.713 1 97.38 84 LEU A C 1
ATOM 646 O O . LEU A 1 84 ? 14.805 16.297 1.922 1 97.38 84 LEU A O 1
ATOM 650 N N . VAL A 1 85 ? 13.461 16.203 3.629 1 97.56 85 VAL A N 1
ATOM 651 C CA . VAL A 1 85 ? 13.68 14.773 3.852 1 97.56 85 VAL A CA 1
ATOM 652 C C . VAL A 1 85 ? 13.195 13.977 2.641 1 97.56 85 VAL A C 1
ATOM 654 O O . VAL A 1 85 ? 13.867 13.047 2.191 1 97.56 85 VAL A O 1
ATOM 657 N N . SER A 1 86 ? 12.062 14.438 2.119 1 98.12 86 SER A N 1
ATOM 658 C CA . SER A 1 86 ? 11.438 13.672 1.045 1 98.12 86 SER A CA 1
ATOM 659 C C . SER A 1 86 ? 12.281 13.719 -0.227 1 98.12 86 SER A C 1
ATOM 661 O O . SER A 1 86 ? 12.594 12.68 -0.811 1 98.12 86 SER A O 1
ATOM 663 N N . PRO A 1 87 ? 12.656 14.82 -0.731 1 97.81 87 PRO A N 1
ATOM 664 C CA . PRO A 1 87 ? 13.516 14.805 -1.915 1 97.81 87 PRO A CA 1
ATOM 665 C C . PRO A 1 87 ? 14.867 14.141 -1.652 1 97.81 87 PRO A C 1
ATOM 667 O O . PRO A 1 87 ? 15.453 13.539 -2.557 1 97.81 87 PRO A O 1
ATOM 670 N N . ALA A 1 88 ? 15.414 14.242 -0.452 1 97.5 88 ALA A N 1
ATOM 671 C CA . ALA A 1 88 ? 16.656 13.539 -0.118 1 97.5 88 ALA A CA 1
ATOM 672 C C . ALA A 1 88 ? 16.453 12.023 -0.192 1 97.5 88 ALA A C 1
ATOM 674 O O . ALA A 1 88 ? 17.297 11.312 -0.741 1 97.5 88 ALA A O 1
ATOM 675 N N . THR A 1 89 ? 15.383 11.555 0.384 1 96.69 89 THR A N 1
ATOM 676 C CA . THR A 1 89 ? 15.062 10.133 0.333 1 96.69 89 THR A CA 1
ATOM 677 C C . THR A 1 89 ? 14.891 9.672 -1.111 1 96.69 89 THR A C 1
ATOM 679 O O . THR A 1 89 ? 15.336 8.578 -1.477 1 96.69 89 THR A O 1
ATOM 682 N N . PHE A 1 90 ? 14.195 10.516 -1.846 1 95.56 90 PHE A N 1
ATOM 683 C CA . PHE A 1 90 ? 14.008 10.211 -3.258 1 95.56 90 PHE A CA 1
ATOM 684 C C . PHE A 1 90 ? 15.352 10.055 -3.963 1 95.56 90 PHE A C 1
ATOM 686 O O . PHE A 1 90 ? 15.555 9.109 -4.727 1 95.56 90 PHE A O 1
ATOM 693 N N . LEU A 1 91 ? 16.25 10.945 -3.736 1 95.25 91 LEU A N 1
ATOM 694 C CA . LEU A 1 91 ? 17.547 10.906 -4.383 1 95.25 91 LEU A CA 1
ATOM 695 C C . LEU A 1 91 ? 18.328 9.656 -3.965 1 95.25 91 LEU A C 1
ATOM 697 O O . LEU A 1 91 ? 18.859 8.938 -4.816 1 95.25 91 LEU A O 1
ATOM 701 N N . VAL A 1 92 ? 18.375 9.383 -2.717 1 95 92 VAL A N 1
ATOM 702 C CA . VAL A 1 92 ? 19.078 8.211 -2.205 1 95 92 VAL A CA 1
ATOM 703 C C . VAL A 1 92 ? 18.422 6.938 -2.732 1 95 92 VAL A C 1
ATOM 705 O O . VAL A 1 92 ? 19.109 6.008 -3.16 1 95 92 VAL A O 1
ATOM 708 N N . GLY A 1 93 ? 17.062 6.918 -2.684 1 93.19 93 GLY A N 1
ATOM 709 C CA . GLY A 1 93 ? 16.328 5.766 -3.184 1 93.19 93 GLY A CA 1
ATOM 710 C C . GLY A 1 93 ? 16.547 5.52 -4.664 1 93.19 93 GLY A C 1
ATOM 711 O O . GLY A 1 93 ? 16.656 4.367 -5.098 1 93.19 93 GLY A O 1
ATOM 712 N N . SER A 1 94 ? 16.609 6.582 -5.438 1 92.44 94 SER A N 1
ATOM 713 C CA . SER A 1 94 ? 16.812 6.457 -6.879 1 92.44 94 SER A CA 1
ATOM 714 C C . SER A 1 94 ? 18.203 5.914 -7.199 1 92.44 94 SER A C 1
ATOM 716 O O . SER A 1 94 ? 18.344 5.035 -8.047 1 92.44 94 SER A O 1
ATOM 718 N N . ILE A 1 95 ? 19.203 6.395 -6.543 1 94.69 95 ILE A N 1
ATOM 719 C CA . ILE A 1 95 ? 20.562 5.906 -6.746 1 94.69 95 ILE A CA 1
ATOM 720 C C . ILE A 1 95 ? 20.641 4.43 -6.371 1 94.69 95 ILE A C 1
ATOM 722 O O . ILE A 1 95 ? 21.188 3.619 -7.125 1 94.69 95 ILE A O 1
ATOM 726 N N . TYR A 1 96 ? 20.094 4.117 -5.223 1 94.31 96 TYR A N 1
ATOM 727 C CA . TYR A 1 96 ? 20.047 2.736 -4.754 1 94.31 96 TYR A CA 1
ATOM 728 C C . TYR A 1 96 ? 19.312 1.85 -5.75 1 94.31 96 TYR A C 1
ATOM 730 O O . TYR A 1 96 ? 19.766 0.742 -6.051 1 94.31 96 TYR A O 1
ATOM 738 N N . THR A 1 97 ? 18.25 2.322 -6.293 1 91.56 97 THR A N 1
ATOM 739 C CA . THR A 1 97 ? 17.438 1.562 -7.238 1 91.56 97 THR A CA 1
ATOM 740 C C . THR A 1 97 ? 18.188 1.325 -8.539 1 91.56 97 THR A C 1
ATOM 742 O O . THR A 1 97 ? 18.281 0.19 -9.008 1 91.56 97 THR A O 1
ATOM 745 N N . PHE A 1 98 ? 18.797 2.264 -9.078 1 93.56 98 PHE A N 1
ATOM 746 C CA . PHE A 1 98 ? 19.453 2.17 -10.383 1 93.56 98 PHE A CA 1
ATOM 747 C C . PHE A 1 98 ? 20.766 1.415 -10.281 1 93.56 98 PHE A C 1
ATOM 749 O O . PHE A 1 98 ? 21.172 0.726 -11.219 1 93.56 98 PHE A O 1
ATOM 756 N N . THR A 1 99 ? 21.406 1.443 -9.102 1 95.69 99 THR A N 1
ATOM 757 C CA . THR A 1 99 ? 22.75 0.875 -9.031 1 95.69 99 THR A CA 1
ATOM 758 C C . THR A 1 99 ? 22.719 -0.517 -8.406 1 95.69 99 THR A C 1
ATOM 760 O O . THR A 1 99 ? 23.594 -1.345 -8.68 1 95.69 99 THR A O 1
ATOM 763 N N . VAL A 1 100 ? 21.734 -0.743 -7.633 1 94.62 100 VAL A N 1
ATOM 764 C CA . VAL A 1 100 ? 21.734 -2.002 -6.895 1 94.62 100 VAL A CA 1
ATOM 765 C C . VAL A 1 100 ? 20.547 -2.855 -7.328 1 94.62 100 VAL A C 1
ATOM 767 O O . VAL A 1 100 ? 20.719 -4.004 -7.738 1 94.62 100 VAL A O 1
ATOM 770 N N . ILE A 1 101 ? 19.375 -2.264 -7.352 1 94.19 101 ILE A N 1
ATOM 771 C CA . ILE A 1 101 ? 18.141 -3.035 -7.512 1 94.19 101 ILE A CA 1
ATOM 772 C C . ILE A 1 101 ? 17.969 -3.434 -8.977 1 94.19 101 ILE A C 1
ATOM 774 O O . ILE A 1 101 ? 17.875 -4.621 -9.297 1 94.19 101 ILE A O 1
ATOM 778 N N . ILE A 1 102 ? 18.016 -2.531 -9.828 1 93.31 102 ILE A N 1
ATOM 779 C CA . ILE A 1 102 ? 17.688 -2.758 -11.227 1 93.31 102 ILE A CA 1
ATOM 780 C C . ILE A 1 102 ? 18.703 -3.721 -11.844 1 93.31 102 ILE A C 1
ATOM 782 O O . ILE A 1 102 ? 18.312 -4.684 -12.516 1 93.31 102 ILE A O 1
ATOM 786 N N . PRO A 1 103 ? 20 -3.576 -11.648 1 94.81 103 PRO A N 1
ATOM 787 C CA . PRO A 1 103 ? 20.953 -4.523 -12.234 1 94.81 103 PRO A CA 1
ATOM 788 C C . PRO A 1 103 ? 20.719 -5.961 -11.773 1 94.81 103 PRO A C 1
ATOM 790 O O . PRO A 1 103 ? 20.812 -6.895 -12.57 1 94.81 103 PRO A O 1
ATOM 793 N N . GLU A 1 104 ? 20.438 -6.109 -10.555 1 94.44 104 GLU A N 1
ATOM 794 C CA . GLU A 1 104 ? 20.172 -7.445 -10.039 1 94.44 104 GLU A CA 1
ATOM 795 C C . GLU A 1 104 ? 18.875 -8.016 -10.609 1 94.44 104 GLU A C 1
ATOM 797 O O . GLU A 1 104 ? 18.797 -9.203 -10.922 1 94.44 104 GLU A O 1
ATOM 802 N N . VAL A 1 105 ? 17.859 -7.23 -10.688 1 95.69 105 VAL A N 1
ATOM 803 C CA . VAL A 1 105 ? 16.562 -7.672 -11.195 1 95.69 105 VAL A CA 1
ATOM 804 C C . VAL A 1 105 ? 16.688 -8.023 -12.68 1 95.69 105 VAL A C 1
ATOM 806 O O . VAL A 1 105 ? 16.047 -8.977 -13.148 1 95.69 105 VAL A O 1
ATOM 809 N N . ASN A 1 106 ? 17.469 -7.285 -13.383 1 95.44 106 ASN A N 1
ATOM 810 C CA . ASN A 1 106 ? 17.656 -7.574 -14.805 1 95.44 106 ASN A CA 1
ATOM 811 C C . ASN A 1 106 ? 18.25 -8.969 -15.016 1 95.44 106 ASN A C 1
ATOM 813 O O . ASN A 1 106 ? 17.859 -9.672 -15.953 1 95.44 106 ASN A O 1
ATOM 817 N N . VAL A 1 107 ? 19.125 -9.367 -14.172 1 95.25 107 VAL A N 1
ATOM 818 C CA . VAL A 1 107 ? 19.703 -10.703 -14.242 1 95.25 107 VAL A CA 1
ATOM 819 C C . VAL A 1 107 ? 18.641 -11.75 -13.906 1 95.25 107 VAL A C 1
ATOM 821 O O . VAL A 1 107 ? 18.562 -12.789 -14.562 1 95.25 107 VAL A O 1
ATOM 824 N N . MET A 1 108 ? 17.844 -11.422 -12.961 1 95.38 108 MET A N 1
ATOM 825 C CA . MET A 1 108 ? 16.812 -12.344 -12.5 1 95.38 108 MET A CA 1
ATOM 826 C C . MET A 1 108 ? 15.719 -12.508 -13.562 1 95.38 108 MET A C 1
ATOM 828 O O . MET A 1 108 ? 15.062 -13.547 -13.625 1 95.38 108 MET A O 1
ATOM 832 N N . LEU A 1 109 ? 15.508 -11.516 -14.352 1 94.38 109 LEU A N 1
ATOM 833 C CA . LEU A 1 109 ? 14.414 -11.531 -15.312 1 94.38 109 LEU A CA 1
ATOM 834 C C . LEU A 1 109 ? 14.844 -12.203 -16.609 1 94.38 109 LEU A C 1
ATOM 836 O O . LEU A 1 109 ? 14 -12.531 -17.453 1 94.38 109 LEU A O 1
ATOM 840 N N . ASP A 1 110 ? 16.094 -12.469 -16.734 1 93.75 110 ASP A N 1
ATOM 841 C CA . ASP A 1 110 ? 16.609 -13.164 -17.906 1 93.75 110 ASP A CA 1
ATOM 842 C C . ASP A 1 110 ? 16.375 -14.664 -17.812 1 93.75 110 ASP A C 1
ATOM 844 O O . ASP A 1 110 ? 17.016 -15.352 -17.016 1 93.75 110 ASP A O 1
ATOM 848 N N . GLU A 1 111 ? 15.531 -15.172 -18.672 1 91.81 111 GLU A N 1
ATOM 849 C CA . GLU A 1 111 ? 15.125 -16.578 -18.641 1 91.81 111 GLU A CA 1
ATOM 850 C C . GLU A 1 111 ? 16.328 -17.5 -18.844 1 91.81 111 GLU A C 1
ATOM 852 O O . GLU A 1 111 ? 16.391 -18.578 -18.25 1 91.81 111 GLU A O 1
ATOM 857 N N . ASN A 1 112 ? 17.172 -17.094 -19.656 1 95 112 ASN A N 1
ATOM 858 C CA . ASN A 1 112 ? 18.359 -17.906 -19.922 1 95 112 ASN A CA 1
ATOM 859 C C . ASN A 1 112 ? 19.219 -18.047 -18.672 1 95 112 ASN A C 1
ATOM 861 O O . ASN A 1 112 ? 19.781 -19.109 -18.422 1 95 112 ASN A O 1
ATOM 865 N N . VAL A 1 113 ? 19.391 -17.016 -17.953 1 94.31 113 VAL A N 1
ATOM 866 C CA . VAL A 1 113 ? 20.172 -17.047 -16.719 1 94.31 113 VAL A CA 1
ATOM 867 C C . VAL A 1 113 ? 19.484 -17.953 -15.695 1 94.31 113 VAL A C 1
ATOM 869 O O . VAL A 1 113 ? 20.141 -18.75 -15.031 1 94.31 113 VAL A O 1
ATOM 872 N N . VAL A 1 114 ? 18.172 -17.844 -15.586 1 93.38 114 VAL A N 1
ATOM 873 C CA . VAL A 1 114 ? 17.422 -18.641 -14.625 1 93.38 114 VAL A CA 1
ATOM 874 C C . VAL A 1 114 ? 17.547 -20.125 -14.977 1 93.38 114 VAL A C 1
ATOM 876 O O . VAL A 1 114 ? 17.703 -20.969 -14.094 1 93.38 114 VAL A O 1
ATOM 879 N N . GLU A 1 115 ? 17.453 -20.422 -16.25 1 94 115 GLU A N 1
ATOM 880 C CA . GLU A 1 115 ? 17.594 -21.812 -16.703 1 94 115 GLU A CA 1
ATOM 881 C C . GLU A 1 115 ? 19 -22.344 -16.406 1 94 115 GLU A C 1
ATOM 883 O O . GLU A 1 115 ? 19.141 -23.516 -16.016 1 94 115 GLU A O 1
ATOM 888 N N . LYS A 1 116 ? 19.938 -21.578 -16.562 1 96.44 116 LYS A N 1
ATOM 889 C CA . LYS A 1 116 ? 21.328 -22 -16.375 1 96.44 116 LYS A CA 1
ATOM 890 C C . LYS A 1 116 ? 21.688 -22.109 -14.891 1 96.44 116 LYS A C 1
ATOM 892 O O . LYS A 1 116 ? 22.328 -23.078 -14.477 1 96.44 116 LYS A O 1
ATOM 897 N N . LYS A 1 117 ? 21.328 -21.172 -14.07 1 95.62 117 LYS A N 1
ATOM 898 C CA . LYS A 1 117 ? 21.719 -21.094 -12.672 1 95.62 117 LYS A CA 1
ATOM 899 C C . LYS A 1 117 ? 20.812 -21.953 -11.797 1 95.62 117 LYS A C 1
ATOM 901 O O . LYS A 1 117 ? 21.219 -22.406 -10.727 1 95.62 117 LYS A O 1
ATOM 906 N N . GLY A 1 118 ? 19.531 -22.109 -12.219 1 94.38 118 GLY A N 1
ATOM 907 C CA . GLY A 1 118 ? 18.641 -23.031 -11.531 1 94.38 118 GLY A CA 1
ATOM 908 C C . GLY A 1 118 ? 17.703 -22.344 -10.555 1 94.38 118 GLY A C 1
ATOM 909 O O . GLY A 1 118 ? 17.844 -21.156 -10.281 1 94.38 118 GLY A O 1
ATOM 910 N N . GLU A 1 119 ? 16.812 -23.156 -10.055 1 90.75 119 GLU A N 1
ATOM 911 C CA . GLU A 1 119 ? 15.719 -22.672 -9.203 1 90.75 119 GLU A CA 1
ATOM 912 C C . GLU A 1 119 ? 16.234 -22.234 -7.836 1 90.75 119 GLU A C 1
ATOM 914 O O . GLU A 1 119 ? 15.734 -21.281 -7.25 1 90.75 119 GLU A O 1
ATOM 919 N N . LYS A 1 120 ? 17.172 -22.891 -7.309 1 93.56 120 LYS A N 1
ATOM 920 C CA . LYS A 1 120 ? 17.734 -22.531 -6.008 1 93.56 120 LYS A CA 1
ATOM 921 C C . LYS A 1 120 ? 18.391 -21.156 -6.043 1 93.56 120 LYS A C 1
ATOM 923 O O . LYS A 1 120 ? 18.25 -20.359 -5.105 1 93.56 120 LYS A O 1
ATOM 928 N N . TRP A 1 121 ? 19.109 -20.938 -7.102 1 95.19 121 TRP A N 1
ATOM 929 C CA . TRP A 1 121 ? 19.703 -19.625 -7.281 1 95.19 121 TRP A CA 1
ATOM 930 C C . TRP A 1 121 ? 18.641 -18.547 -7.344 1 95.19 121 TRP A C 1
ATOM 932 O O . TRP A 1 121 ? 18.781 -17.484 -6.734 1 95.19 121 TRP A O 1
ATOM 942 N N . LEU A 1 122 ? 17.594 -18.781 -8.07 1 94.5 122 LEU A N 1
ATOM 943 C CA . LEU A 1 122 ? 16.5 -17.812 -8.227 1 94.5 122 LEU A CA 1
ATOM 944 C C . LEU A 1 122 ? 15.859 -17.5 -6.879 1 94.5 122 LEU A C 1
ATOM 946 O O . LEU A 1 122 ? 15.609 -16.344 -6.559 1 94.5 122 LEU A O 1
ATOM 950 N N . GLU A 1 123 ? 15.625 -18.484 -6.137 1 92.5 123 GLU A N 1
ATOM 951 C CA . GLU A 1 123 ? 15.047 -18.297 -4.812 1 92.5 123 GLU A CA 1
ATOM 952 C C . GLU A 1 123 ? 15.938 -17.406 -3.941 1 92.5 123 GLU A C 1
ATOM 954 O O . GLU A 1 123 ? 15.445 -16.531 -3.236 1 92.5 123 GLU A O 1
ATOM 959 N N . GLY A 1 124 ? 17.188 -17.703 -3.969 1 93.94 124 GLY A N 1
ATOM 960 C CA . GLY A 1 124 ? 18.141 -16.875 -3.236 1 93.94 124 GLY A CA 1
ATOM 961 C C . GLY A 1 124 ? 18.156 -15.43 -3.703 1 93.94 124 GLY A C 1
ATOM 962 O O . GLY A 1 124 ? 18.25 -14.508 -2.889 1 93.94 124 GLY A O 1
ATOM 963 N N . ALA A 1 125 ? 18.094 -15.25 -5.02 1 95.06 125 ALA A N 1
ATOM 964 C CA . ALA A 1 125 ? 18.094 -13.906 -5.594 1 95.06 125 ALA A CA 1
ATOM 965 C C . ALA A 1 125 ? 16.844 -13.133 -5.18 1 95.06 125 ALA A C 1
ATOM 967 O O . ALA A 1 125 ? 16.922 -11.945 -4.855 1 95.06 125 ALA A O 1
ATOM 968 N N . VAL A 1 126 ? 15.734 -13.828 -5.164 1 94.69 126 VAL A N 1
ATOM 969 C CA . VAL A 1 126 ? 14.477 -13.195 -4.777 1 94.69 126 VAL A CA 1
ATOM 970 C C . VAL A 1 126 ? 14.516 -12.828 -3.297 1 94.69 126 VAL A C 1
ATOM 972 O O . VAL A 1 126 ? 14.039 -11.766 -2.9 1 94.69 126 VAL A O 1
ATOM 975 N N . GLU A 1 127 ? 15.109 -13.656 -2.508 1 94.62 127 GLU A N 1
ATOM 976 C CA . GLU A 1 127 ? 15.258 -13.367 -1.084 1 94.62 127 GLU A CA 1
ATOM 977 C C . GLU A 1 127 ? 16.172 -12.164 -0.855 1 94.62 127 GLU A C 1
ATOM 979 O O . GLU A 1 127 ? 15.914 -11.344 0.027 1 94.62 127 GLU A O 1
ATOM 984 N N . ARG A 1 128 ? 17.188 -12.07 -1.589 1 95.38 128 ARG A N 1
ATOM 985 C CA . ARG A 1 128 ? 18.078 -10.914 -1.51 1 95.38 128 ARG A CA 1
ATOM 986 C C . ARG A 1 128 ? 17.328 -9.633 -1.894 1 95.38 128 ARG A C 1
ATOM 988 O O . ARG A 1 128 ? 17.484 -8.602 -1.234 1 95.38 128 ARG A O 1
ATOM 995 N N . TRP A 1 129 ? 16.609 -9.766 -2.945 1 96.31 129 TRP A N 1
ATOM 996 C CA . TRP A 1 129 ? 15.781 -8.633 -3.35 1 96.31 129 TRP A CA 1
ATOM 997 C C . TRP A 1 129 ? 14.836 -8.227 -2.227 1 96.31 129 TRP A C 1
ATOM 999 O O . TRP A 1 129 ? 14.648 -7.035 -1.965 1 96.31 129 TRP A O 1
ATOM 1009 N N . ASN A 1 130 ? 14.25 -9.164 -1.56 1 95.12 130 ASN A N 1
ATOM 1010 C CA . ASN A 1 130 ? 13.32 -8.875 -0.471 1 95.12 130 ASN A CA 1
ATOM 1011 C C . ASN A 1 130 ? 13.992 -8.086 0.646 1 95.12 130 ASN A C 1
ATOM 1013 O O . ASN A 1 130 ? 13.391 -7.164 1.206 1 95.12 130 ASN A O 1
ATOM 1017 N N . LYS A 1 131 ? 15.164 -8.445 1 1 95.75 131 LYS A N 1
ATOM 1018 C CA . LYS A 1 131 ? 15.906 -7.742 2.045 1 95.75 131 LYS A CA 1
ATOM 1019 C C . LYS A 1 131 ? 16.203 -6.305 1.631 1 95.75 131 LYS A C 1
ATOM 1021 O O . LYS A 1 131 ? 16.109 -5.383 2.443 1 95.75 131 LYS A O 1
ATOM 1026 N N . ARG A 1 132 ? 16.609 -6.156 0.444 1 95.12 132 ARG A N 1
ATOM 1027 C CA . ARG A 1 132 ? 16.891 -4.824 -0.081 1 95.12 132 ARG A CA 1
ATOM 1028 C C . ARG A 1 132 ? 15.633 -3.971 -0.135 1 95.12 132 ARG A C 1
ATOM 1030 O O . ARG A 1 132 ? 15.664 -2.779 0.177 1 95.12 132 ARG A O 1
ATOM 1037 N N . ASN A 1 133 ? 14.547 -4.633 -0.536 1 94.12 133 ASN A N 1
ATOM 1038 C CA . ASN A 1 133 ? 13.266 -3.936 -0.588 1 94.12 133 ASN A CA 1
ATOM 1039 C C . ASN A 1 133 ? 12.789 -3.539 0.806 1 94.12 133 ASN A C 1
ATOM 1041 O O . ASN A 1 133 ? 12.18 -2.48 0.981 1 94.12 133 ASN A O 1
ATOM 1045 N N . LEU A 1 134 ? 13.062 -4.379 1.751 1 94.81 134 LEU A N 1
ATOM 1046 C CA . LEU A 1 134 ? 12.695 -4.062 3.127 1 94.81 134 LEU A CA 1
ATOM 1047 C C . LEU A 1 134 ? 13.422 -2.811 3.609 1 94.81 134 LEU A C 1
ATOM 1049 O O . LEU A 1 134 ? 12.836 -1.988 4.32 1 94.81 134 LEU A O 1
ATOM 1053 N N . PHE A 1 135 ? 14.656 -2.729 3.27 1 94.06 135 PHE A N 1
ATOM 1054 C CA . PHE A 1 135 ? 15.43 -1.54 3.605 1 94.06 135 PHE A CA 1
ATOM 1055 C C . PHE A 1 135 ? 14.789 -0.291 3.01 1 94.06 135 PHE A C 1
ATOM 1057 O O . PHE A 1 135 ? 14.594 0.706 3.709 1 94.06 135 PHE A O 1
ATOM 1064 N N . ARG A 1 136 ? 14.398 -0.317 1.802 1 92.19 136 ARG A N 1
ATOM 1065 C CA . ARG A 1 136 ? 13.734 0.799 1.136 1 92.19 136 ARG A CA 1
ATOM 1066 C C . ARG A 1 136 ? 12.398 1.114 1.797 1 92.19 136 ARG A C 1
ATOM 1068 O O . ARG A 1 136 ? 12.039 2.283 1.961 1 92.19 136 ARG A O 1
ATOM 1075 N N . THR A 1 137 ? 11.688 0.062 2.162 1 95.56 137 THR A N 1
ATOM 1076 C CA . THR A 1 137 ? 10.391 0.219 2.811 1 95.56 137 THR A CA 1
ATOM 1077 C C . THR A 1 137 ? 10.531 0.98 4.125 1 95.56 137 THR A C 1
ATOM 1079 O O . THR A 1 137 ? 9.734 1.877 4.418 1 95.56 137 THR A O 1
ATOM 1082 N N . LEU A 1 138 ? 11.539 0.685 4.867 1 96.81 138 LEU A N 1
ATOM 1083 C CA . LEU A 1 138 ? 11.766 1.349 6.145 1 96.81 138 LEU A CA 1
ATOM 1084 C C . LEU A 1 138 ? 12.094 2.824 5.941 1 96.81 138 LEU A C 1
ATOM 1086 O O . LEU A 1 138 ? 11.602 3.682 6.68 1 96.81 138 LEU A O 1
ATOM 1090 N N . ILE A 1 139 ? 12.875 3.102 4.945 1 96.19 139 ILE A N 1
ATOM 1091 C CA . ILE A 1 139 ? 13.25 4.477 4.633 1 96.19 139 ILE A CA 1
ATOM 1092 C C . ILE A 1 139 ? 12.023 5.258 4.18 1 96.19 139 ILE A C 1
ATOM 1094 O O . ILE A 1 139 ? 11.789 6.383 4.629 1 96.19 139 ILE A O 1
ATOM 1098 N N 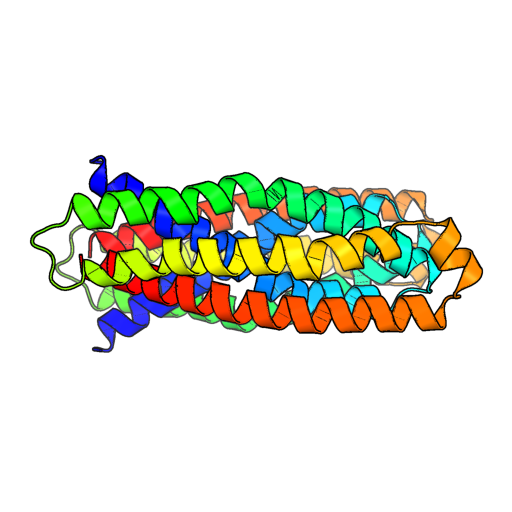. ASN A 1 140 ? 11.25 4.648 3.295 1 96.69 140 ASN A N 1
ATOM 1099 C CA . ASN A 1 140 ? 10.047 5.301 2.787 1 96.69 140 ASN A CA 1
ATOM 1100 C C . ASN A 1 140 ? 9.016 5.527 3.895 1 96.69 140 ASN A C 1
ATOM 1102 O O . ASN A 1 140 ? 8.297 6.527 3.887 1 96.69 140 ASN A O 1
ATOM 1106 N N . THR A 1 141 ? 8.945 4.59 4.789 1 98.25 141 THR A N 1
ATOM 1107 C CA . THR A 1 141 ? 8.016 4.719 5.906 1 98.25 141 THR A CA 1
ATOM 1108 C C . THR A 1 141 ? 8.438 5.859 6.828 1 98.25 141 THR A C 1
ATOM 1110 O O . THR A 1 141 ? 7.598 6.648 7.273 1 98.25 141 THR A O 1
ATOM 1113 N N . ALA A 1 142 ? 9.703 5.949 7.141 1 98.25 142 ALA A N 1
ATOM 1114 C CA . ALA A 1 142 ? 10.203 7.066 7.93 1 98.25 142 ALA A CA 1
ATOM 1115 C C . ALA A 1 142 ? 9.938 8.398 7.23 1 98.25 142 ALA A C 1
ATOM 1117 O O . ALA A 1 142 ? 9.562 9.383 7.879 1 98.25 142 ALA A O 1
ATOM 1118 N N . ASN A 1 143 ? 10.219 8.406 5.938 1 98.31 143 ASN A N 1
ATOM 1119 C CA . ASN A 1 143 ? 9.93 9.602 5.152 1 98.31 143 ASN A CA 1
ATOM 1120 C C . ASN A 1 143 ? 8.461 10 5.246 1 98.31 143 ASN A C 1
ATOM 1122 O O . ASN A 1 143 ? 8.141 11.188 5.34 1 98.31 143 ASN A O 1
ATOM 1126 N N . PHE A 1 144 ? 7.566 9.047 5.176 1 98.75 144 PHE A N 1
ATOM 1127 C CA . PHE A 1 144 ? 6.133 9.289 5.285 1 98.75 144 PHE A CA 1
ATOM 1128 C C . PHE A 1 144 ? 5.793 9.945 6.621 1 98.75 144 PHE A C 1
ATOM 1130 O O . PHE A 1 144 ? 5.078 10.945 6.66 1 98.75 144 PHE A O 1
ATOM 1137 N N . ILE A 1 145 ? 6.297 9.43 7.672 1 98.62 145 ILE A N 1
ATOM 1138 C CA . ILE A 1 145 ? 6.051 9.992 8.992 1 98.62 145 ILE A CA 1
ATOM 1139 C C . ILE A 1 145 ? 6.566 11.43 9.047 1 98.62 145 ILE A C 1
ATOM 1141 O O . ILE A 1 145 ? 5.883 12.32 9.547 1 98.62 145 ILE A O 1
ATOM 1145 N N . CYS A 1 146 ? 7.742 11.703 8.523 1 98.25 146 CYS A N 1
ATOM 1146 C CA . CYS A 1 146 ? 8.312 13.039 8.5 1 98.25 146 CYS A CA 1
ATOM 1147 C C . CYS A 1 146 ? 7.43 14 7.715 1 98.25 146 CYS A C 1
ATOM 1149 O O . CYS A 1 146 ? 7.238 15.148 8.117 1 98.25 146 CYS A O 1
ATOM 1151 N N . THR A 1 147 ? 6.961 13.5 6.594 1 98.31 147 THR A N 1
ATOM 1152 C CA . THR A 1 147 ? 6.113 14.336 5.75 1 98.31 147 THR A CA 1
ATOM 1153 C C . THR A 1 147 ? 4.801 14.656 6.457 1 98.31 147 THR A C 1
ATOM 1155 O O . THR A 1 147 ? 4.273 15.766 6.324 1 98.31 147 THR A O 1
ATOM 1158 N N . ILE A 1 148 ? 4.254 13.719 7.207 1 98.56 148 ILE A N 1
ATOM 1159 C CA . ILE A 1 148 ? 3.057 13.969 8 1 98.56 148 ILE A CA 1
ATOM 1160 C C . ILE A 1 148 ? 3.334 15.07 9.023 1 98.56 148 ILE A C 1
ATOM 1162 O O . ILE A 1 148 ? 2.566 16.031 9.141 1 98.56 148 ILE A O 1
ATOM 1166 N N . VAL A 1 149 ? 4.434 14.969 9.734 1 97.62 149 VAL A N 1
ATOM 1167 C CA . VAL A 1 149 ? 4.801 15.93 10.766 1 97.62 149 VAL A CA 1
ATOM 1168 C C . VAL A 1 149 ? 4.996 17.312 10.141 1 97.62 149 VAL A C 1
ATOM 1170 O O . VAL A 1 149 ? 4.512 18.312 10.664 1 97.62 149 VAL A O 1
ATOM 1173 N N . ALA A 1 150 ? 5.68 17.328 9.031 1 97.25 150 ALA A N 1
ATOM 1174 C CA . ALA A 1 150 ? 5.895 18.594 8.344 1 97.25 150 ALA A CA 1
ATOM 1175 C C . ALA A 1 150 ? 4.566 19.234 7.965 1 97.25 150 ALA A C 1
ATOM 1177 O O . ALA A 1 150 ? 4.398 20.453 8.109 1 97.25 150 ALA A O 1
ATOM 1178 N N . ALA A 1 151 ? 3.674 18.453 7.504 1 96.81 151 ALA A N 1
ATOM 1179 C CA . ALA A 1 151 ? 2.385 18.969 7.043 1 96.81 151 ALA A CA 1
ATOM 1180 C C . ALA A 1 151 ? 1.556 19.484 8.211 1 96.81 151 ALA A C 1
ATOM 1182 O O . ALA A 1 151 ? 0.885 20.516 8.086 1 96.81 151 ALA A O 1
ATOM 1183 N N . ILE A 1 152 ? 1.639 18.766 9.312 1 95.31 152 ILE A N 1
ATOM 1184 C CA . ILE A 1 152 ? 0.851 19.125 10.477 1 95.31 152 ILE A CA 1
ATOM 1185 C C . ILE A 1 152 ? 1.433 20.391 11.117 1 95.31 152 ILE A C 1
ATOM 1187 O O . ILE A 1 152 ? 0.691 21.234 11.625 1 95.31 152 ILE A O 1
ATOM 1191 N N . ARG A 1 153 ? 2.699 20.562 11.031 1 94 153 ARG A N 1
ATOM 1192 C CA . ARG A 1 153 ? 3.355 21.641 11.773 1 94 153 ARG A CA 1
ATOM 1193 C C . ARG A 1 153 ? 3.557 22.875 10.906 1 94 153 ARG A C 1
ATOM 1195 O O . ARG A 1 153 ? 3.994 23.922 11.391 1 94 153 ARG A O 1
ATOM 1202 N N . SER A 1 154 ? 3.285 22.734 9.656 1 89.81 154 SER A N 1
ATOM 1203 C CA . SER A 1 154 ? 3.496 23.891 8.781 1 89.81 154 SER A CA 1
ATOM 1204 C C . SER A 1 154 ? 2.18 24.391 8.211 1 89.81 154 SER A C 1
ATOM 1206 O O . SER A 1 154 ? 1.204 23.656 8.117 1 89.81 154 SER A O 1
ATOM 1208 N N . MET B 1 1 ? 6.082 15.992 21.578 1 74.62 1 MET B N 1
ATOM 1209 C CA . MET B 1 1 ? 4.863 15.656 20.844 1 74.62 1 MET B CA 1
ATOM 1210 C C . MET B 1 1 ? 3.701 15.422 21.797 1 74.62 1 MET B C 1
ATOM 1212 O O . MET B 1 1 ? 3.818 14.633 22.75 1 74.62 1 MET B O 1
ATOM 1216 N N . ASP B 1 2 ? 2.676 16.203 21.609 1 91.38 2 ASP B N 1
ATOM 1217 C CA . ASP B 1 2 ? 1.515 16.016 22.469 1 91.38 2 ASP B CA 1
ATOM 1218 C C . ASP B 1 2 ? 0.583 14.938 21.922 1 91.38 2 ASP B C 1
ATOM 1220 O O . ASP B 1 2 ? 0.82 14.398 20.828 1 91.38 2 ASP B O 1
ATOM 1224 N N . LEU B 1 3 ? -0.314 14.414 22.734 1 94.44 3 LEU B N 1
ATOM 1225 C CA . LEU B 1 3 ? -1.231 13.32 22.422 1 94.44 3 LEU B CA 1
ATOM 1226 C C . LEU B 1 3 ? -2.033 13.641 21.156 1 94.44 3 LEU B C 1
ATOM 1228 O O . LEU B 1 3 ? -2.285 12.758 20.344 1 94.44 3 LEU B O 1
ATOM 1232 N N . ILE B 1 4 ? -2.357 14.852 21.031 1 96 4 ILE B N 1
ATOM 1233 C CA . ILE B 1 4 ? -3.154 15.273 19.891 1 96 4 ILE B CA 1
ATOM 1234 C C . ILE B 1 4 ? -2.336 15.133 18.609 1 96 4 ILE B C 1
ATOM 1236 O O . ILE B 1 4 ? -2.807 14.555 17.625 1 96 4 ILE B O 1
ATOM 1240 N N . GLU B 1 5 ? -1.158 15.586 18.609 1 96.25 5 GLU B N 1
ATOM 1241 C CA . GLU B 1 5 ? -0.294 15.469 17.438 1 96.25 5 GLU B CA 1
ATOM 1242 C C . GLU B 1 5 ? 0.011 14.008 17.125 1 96.25 5 GLU B C 1
ATOM 1244 O O . GLU B 1 5 ? 0.005 13.602 15.969 1 96.25 5 GLU B O 1
ATOM 1249 N N . GLY B 1 6 ? 0.224 13.234 18.156 1 97.69 6 GLY B N 1
ATOM 1250 C CA . GLY B 1 6 ? 0.452 11.812 17.969 1 97.69 6 GLY B CA 1
ATOM 1251 C C . GLY B 1 6 ? -0.723 11.102 17.328 1 97.69 6 GLY B C 1
ATOM 1252 O O . GLY B 1 6 ? -0.537 10.242 16.469 1 97.69 6 GLY B O 1
ATOM 1253 N N . CYS B 1 7 ? -1.896 11.469 17.766 1 97.88 7 CYS B N 1
ATOM 1254 C CA . CYS B 1 7 ? -3.1 10.859 17.219 1 97.88 7 CYS B CA 1
ATOM 1255 C C . CYS B 1 7 ? -3.314 11.281 15.766 1 97.88 7 CYS B C 1
ATOM 1257 O O . CYS B 1 7 ? -3.816 10.508 14.953 1 97.88 7 CYS B O 1
ATOM 1259 N N . LYS B 1 8 ? -2.941 12.523 15.461 1 97.94 8 LYS B N 1
ATOM 1260 C CA . LYS B 1 8 ? -3.021 12.953 14.062 1 97.94 8 LYS B CA 1
ATOM 1261 C C . LYS B 1 8 ? -2.08 12.141 13.18 1 97.94 8 LYS B C 1
ATOM 1263 O O . LYS B 1 8 ? -2.471 11.68 12.109 1 97.94 8 LYS B O 1
ATOM 1268 N N . ILE B 1 9 ? -0.897 11.938 13.633 1 98.56 9 ILE B N 1
ATOM 1269 C CA . ILE B 1 9 ? 0.088 11.164 12.891 1 98.56 9 ILE B CA 1
ATOM 1270 C C . ILE B 1 9 ? -0.41 9.727 12.719 1 98.56 9 ILE B C 1
ATOM 1272 O O . ILE B 1 9 ? -0.364 9.18 11.617 1 98.56 9 ILE B O 1
ATOM 1276 N N . ALA B 1 10 ? -0.913 9.164 13.75 1 98.62 10 ALA B N 1
ATOM 1277 C CA . ALA B 1 10 ? -1.4 7.785 13.711 1 98.62 10 ALA B CA 1
ATOM 1278 C C . ALA B 1 10 ? -2.566 7.645 12.742 1 98.62 10 ALA B C 1
ATOM 1280 O O . ALA B 1 10 ? -2.645 6.664 11.992 1 98.62 10 ALA B O 1
ATOM 1281 N N . ALA B 1 11 ? -3.439 8.594 12.797 1 98.62 11 ALA B N 1
ATOM 1282 C CA . ALA B 1 11 ? -4.613 8.555 11.93 1 98.62 11 ALA B CA 1
ATOM 1283 C C . ALA B 1 11 ? -4.211 8.625 10.461 1 98.62 11 ALA B C 1
ATOM 1285 O O . ALA B 1 11 ? -4.668 7.828 9.641 1 98.62 11 ALA B O 1
ATOM 1286 N N . VAL B 1 12 ? -3.316 9.555 10.172 1 98.81 12 VAL B N 1
ATOM 1287 C CA . VAL B 1 12 ? -2.889 9.727 8.789 1 98.81 12 VAL B CA 1
ATOM 1288 C C . VAL B 1 12 ? -2.059 8.523 8.352 1 98.81 12 VAL B C 1
ATOM 1290 O O . VAL B 1 12 ? -2.225 8.016 7.238 1 98.81 12 VAL B O 1
ATOM 1293 N N . PHE B 1 13 ? -1.252 8.008 9.219 1 98.81 13 PHE B N 1
ATOM 1294 C CA . PHE B 1 13 ? -0.421 6.855 8.898 1 98.81 13 PHE B CA 1
ATOM 1295 C C . PHE B 1 13 ? -1.282 5.633 8.617 1 98.81 13 PHE B C 1
ATOM 1297 O O . PHE B 1 13 ? -1.085 4.945 7.613 1 98.81 13 PHE B O 1
ATOM 1304 N N . ALA B 1 14 ? -2.211 5.371 9.5 1 98.5 14 ALA B N 1
ATOM 1305 C CA . ALA B 1 14 ? -3.033 4.168 9.367 1 98.5 14 ALA B CA 1
ATOM 1306 C C . ALA B 1 14 ? -3.896 4.227 8.109 1 98.5 14 ALA B C 1
ATOM 1308 O O . ALA B 1 14 ? -4.008 3.234 7.387 1 98.5 14 ALA B O 1
ATOM 1309 N N . THR B 1 15 ? -4.484 5.355 7.855 1 98.44 15 THR B N 1
ATOM 1310 C CA . THR B 1 15 ? -5.293 5.48 6.645 1 98.44 15 THR B CA 1
ATOM 1311 C C . THR B 1 15 ? -4.41 5.461 5.402 1 98.44 15 THR B C 1
ATOM 1313 O O . THR B 1 15 ? -4.82 4.961 4.352 1 98.44 15 THR B O 1
ATOM 1316 N N . GLY B 1 16 ? -3.207 5.973 5.508 1 98.56 16 GLY B N 1
ATOM 1317 C CA . GLY B 1 16 ? -2.26 5.902 4.406 1 98.56 16 GLY B CA 1
ATOM 1318 C C . GLY B 1 16 ? -1.841 4.484 4.066 1 98.56 16 GLY B C 1
ATOM 1319 O O . GLY B 1 16 ? -1.721 4.133 2.891 1 98.56 16 GLY B O 1
ATOM 1320 N N . TYR B 1 17 ? -1.605 3.723 5.102 1 98.31 17 TYR B N 1
ATOM 1321 C CA . TYR B 1 17 ? -1.28 2.322 4.855 1 98.31 17 TYR B CA 1
ATOM 1322 C C . TYR B 1 17 ? -2.426 1.612 4.145 1 98.31 17 TYR B C 1
ATOM 1324 O O . TYR B 1 17 ? -2.203 0.869 3.186 1 98.31 17 TYR B O 1
ATOM 1332 N N . MET B 1 18 ? -3.652 1.818 4.633 1 97.69 18 MET B N 1
ATOM 1333 C CA . MET B 1 18 ? -4.812 1.153 4.043 1 97.69 18 MET B CA 1
ATOM 1334 C C . MET B 1 18 ? -4.984 1.552 2.582 1 97.69 18 MET B C 1
ATOM 1336 O O . MET B 1 18 ? -5.219 0.699 1.725 1 97.69 18 MET B O 1
ATOM 1340 N N . ALA B 1 19 ? -4.828 2.793 2.326 1 97.94 19 ALA B N 1
ATOM 1341 C CA . ALA B 1 19 ? -4.977 3.289 0.96 1 97.94 19 ALA B CA 1
ATOM 1342 C C . ALA B 1 19 ? -3.836 2.795 0.073 1 97.94 19 ALA B C 1
ATOM 1344 O O . ALA B 1 19 ? -4.07 2.311 -1.037 1 97.94 19 ALA B O 1
ATOM 1345 N N . GLY B 1 20 ? -2.592 2.924 0.534 1 97.88 20 GLY B N 1
ATOM 1346 C CA . GLY B 1 20 ? -1.435 2.52 -0.249 1 97.88 20 GLY B CA 1
ATOM 1347 C C . GLY B 1 20 ? -1.418 1.036 -0.567 1 97.88 20 GLY B C 1
ATOM 1348 O O . GLY B 1 20 ? -1.142 0.642 -1.702 1 97.88 20 GLY B O 1
ATOM 1349 N N . ALA B 1 21 ? -1.678 0.254 0.438 1 97.81 21 ALA B N 1
ATOM 1350 C CA . ALA B 1 21 ? -1.766 -1.188 0.23 1 97.81 21 ALA B CA 1
ATOM 1351 C C . ALA B 1 21 ? -2.871 -1.534 -0.763 1 97.81 21 ALA B C 1
ATOM 1353 O O . ALA B 1 21 ? -2.67 -2.35 -1.667 1 97.81 21 ALA B O 1
ATOM 1354 N N . GLY B 1 22 ? -4.047 -0.917 -0.587 1 97.38 22 GLY B N 1
ATOM 1355 C CA . GLY B 1 22 ? -5.152 -1.176 -1.497 1 97.38 22 GLY B CA 1
ATOM 1356 C C . GLY B 1 22 ? -4.836 -0.816 -2.936 1 97.38 22 GLY B C 1
ATOM 1357 O O . GLY B 1 22 ? -5.148 -1.577 -3.855 1 97.38 22 GLY B O 1
ATOM 1358 N N . ILE B 1 23 ? -4.27 0.296 -3.104 1 97.81 23 ILE B N 1
ATOM 1359 C CA . ILE B 1 23 ? -3.893 0.732 -4.441 1 97.81 23 ILE B CA 1
ATOM 1360 C C . ILE B 1 23 ? -2.896 -0.256 -5.047 1 97.81 23 ILE B C 1
ATOM 1362 O O . ILE B 1 23 ? -3.043 -0.668 -6.199 1 97.81 23 ILE B O 1
ATOM 1366 N N . TYR B 1 24 ? -1.939 -0.664 -4.289 1 98 24 TYR B N 1
ATOM 1367 C CA . TYR B 1 24 ? -0.943 -1.62 -4.758 1 98 24 TYR B CA 1
ATOM 1368 C C . TYR B 1 24 ? -1.593 -2.951 -5.121 1 98 24 TYR B C 1
ATOM 1370 O O . TYR B 1 24 ? -1.254 -3.557 -6.141 1 98 24 TYR B O 1
ATOM 1378 N N . ILE B 1 25 ? -2.447 -3.389 -4.258 1 97.94 25 ILE B N 1
ATOM 1379 C CA . ILE B 1 25 ? -3.131 -4.648 -4.523 1 97.94 25 ILE B CA 1
ATOM 1380 C C . ILE B 1 25 ? -3.854 -4.566 -5.867 1 97.94 25 ILE B C 1
ATOM 1382 O O . ILE B 1 25 ? -3.684 -5.438 -6.723 1 97.94 25 ILE B O 1
ATOM 1386 N N . SER B 1 26 ? -4.594 -3.539 -6.113 1 95.75 26 SER B N 1
ATOM 1387 C CA . SER B 1 26 ? -5.426 -3.412 -7.309 1 95.75 26 SER B CA 1
ATOM 1388 C C . SER B 1 26 ? -4.57 -3.189 -8.555 1 95.75 26 SER B C 1
ATOM 1390 O O . SER B 1 26 ? -4.863 -3.738 -9.617 1 95.75 26 SER B O 1
ATOM 1392 N N . LEU B 1 27 ? -3.531 -2.488 -8.406 1 95.12 27 LEU B N 1
ATOM 1393 C CA . LEU B 1 27 ? -2.766 -2.1 -9.578 1 95.12 27 LEU B CA 1
ATOM 1394 C C . LEU B 1 27 ? -1.716 -3.154 -9.922 1 95.12 27 LEU B C 1
ATOM 1396 O O . LEU B 1 27 ? -1.327 -3.299 -11.078 1 95.12 27 LEU B O 1
ATOM 1400 N N . VAL B 1 28 ? -1.254 -3.875 -8.867 1 97.5 28 VAL B N 1
ATOM 1401 C CA . VAL B 1 28 ? -0.065 -4.684 -9.109 1 97.5 28 VAL B CA 1
ATOM 1402 C C . VAL B 1 28 ? -0.355 -6.145 -8.773 1 97.5 28 VAL B C 1
ATOM 1404 O O . VAL B 1 28 ? -0.293 -7.016 -9.641 1 97.5 28 VAL B O 1
ATOM 1407 N N . GLU B 1 29 ? -0.758 -6.402 -7.562 1 97.56 29 GLU B N 1
ATOM 1408 C CA . GLU B 1 29 ? -0.841 -7.793 -7.125 1 97.56 29 GLU B CA 1
ATOM 1409 C C . GLU B 1 29 ? -1.897 -8.555 -7.918 1 97.56 29 GLU B C 1
ATOM 1411 O O . GLU B 1 29 ? -1.655 -9.68 -8.359 1 97.56 29 GLU B O 1
ATOM 1416 N N . VAL B 1 30 ? -3.023 -7.93 -8.086 1 96.19 30 VAL B N 1
ATOM 1417 C CA . VAL B 1 30 ? -4.105 -8.562 -8.836 1 96.19 30 VAL B CA 1
ATOM 1418 C C . VAL B 1 30 ? -3.646 -8.852 -10.266 1 96.19 30 VAL B C 1
ATOM 1420 O O . VAL B 1 30 ? -3.869 -9.945 -10.781 1 96.19 30 VAL B O 1
ATOM 1423 N N . GLN B 1 31 ? -3.002 -7.93 -10.867 1 95.38 31 GLN B N 1
ATOM 1424 C CA . GLN B 1 31 ? -2.559 -8.078 -12.25 1 95.38 31 GLN B CA 1
ATOM 1425 C C . GLN B 1 31 ? -1.479 -9.148 -12.367 1 95.38 31 GLN B C 1
ATOM 1427 O O . GLN B 1 31 ? -1.468 -9.922 -13.328 1 95.38 31 GLN B O 1
ATOM 1432 N N . SER B 1 32 ? -0.58 -9.203 -11.461 1 96.19 32 SER B N 1
ATOM 1433 C CA . SER B 1 32 ? 0.48 -10.211 -11.469 1 96.19 32 SER B CA 1
ATOM 1434 C C . SER B 1 32 ? -0.08 -11.609 -11.234 1 96.19 32 SER B C 1
ATOM 1436 O O . SER B 1 32 ? 0.382 -12.578 -11.836 1 96.19 32 SER B O 1
ATOM 1438 N N . ARG B 1 33 ? -1.065 -11.711 -10.406 1 95.44 33 ARG B N 1
ATOM 1439 C CA . ARG B 1 33 ? -1.703 -12.984 -10.109 1 95.44 33 ARG B CA 1
ATOM 1440 C C . ARG B 1 33 ? -2.416 -13.539 -11.344 1 95.44 33 ARG B C 1
ATOM 1442 O O . ARG B 1 33 ? -2.434 -14.75 -11.562 1 95.44 33 ARG B O 1
ATOM 1449 N N . ARG B 1 34 ? -2.918 -12.68 -12.188 1 93.12 34 ARG B N 1
ATOM 1450 C CA . ARG B 1 34 ? -3.652 -13.07 -13.391 1 93.12 34 ARG B CA 1
ATOM 1451 C C . ARG B 1 34 ? -2.742 -13.781 -14.383 1 93.12 34 ARG B C 1
ATOM 1453 O O . ARG B 1 34 ? -3.215 -14.547 -15.227 1 93.12 34 ARG B O 1
ATOM 1460 N N . SER B 1 35 ? -1.512 -13.594 -14.195 1 91.56 35 SER B N 1
ATOM 1461 C CA . SER B 1 35 ? -0.574 -14.195 -15.133 1 91.56 35 SER B CA 1
ATOM 1462 C C . SER B 1 35 ? -0.23 -15.625 -14.734 1 91.56 35 SER B C 1
ATOM 1464 O O . SER B 1 35 ? 0.432 -16.344 -15.484 1 91.56 35 SER B O 1
ATOM 1466 N N . LEU B 1 36 ? -0.7 -16.109 -13.664 1 95.88 36 LEU B N 1
ATOM 1467 C CA . LEU B 1 36 ? -0.355 -17.422 -13.133 1 95.88 36 LEU B CA 1
ATOM 1468 C C . LEU B 1 36 ? -1.325 -18.484 -13.641 1 95.88 36 LEU B C 1
ATOM 1470 O O . LEU B 1 36 ? -2.492 -18.188 -13.906 1 95.88 36 LEU B O 1
ATOM 1474 N N . PRO B 1 37 ? -0.827 -19.719 -13.75 1 94.56 37 PRO B N 1
ATOM 1475 C CA . PRO B 1 37 ? -1.779 -20.812 -13.945 1 94.56 37 PRO B CA 1
ATOM 1476 C C . PRO B 1 37 ? -2.773 -20.953 -12.789 1 94.56 37 PRO B C 1
ATOM 1478 O O . PRO B 1 37 ? -2.486 -20.516 -11.672 1 94.56 37 PRO B O 1
ATOM 1481 N N . PRO B 1 38 ? -3.848 -21.562 -12.984 1 93.38 38 PRO B N 1
ATOM 1482 C CA . PRO B 1 38 ? -4.969 -21.531 -12.039 1 93.38 38 PRO B CA 1
ATOM 1483 C C . PRO B 1 38 ? -4.59 -22.031 -10.656 1 93.38 38 PRO B C 1
ATOM 1485 O O . PRO B 1 38 ? -4.953 -21.422 -9.648 1 93.38 38 PRO B O 1
ATOM 1488 N N . LYS B 1 39 ? -3.904 -23.141 -10.617 1 93.25 39 LYS B N 1
ATOM 1489 C CA . LYS B 1 39 ? -3.539 -23.672 -9.312 1 93.25 39 LYS B CA 1
ATOM 1490 C C . LYS B 1 39 ? -2.627 -22.703 -8.555 1 93.25 39 LYS B C 1
ATOM 1492 O O . LYS B 1 39 ? -2.812 -22.484 -7.359 1 93.25 39 LYS B O 1
ATOM 1497 N N . ALA B 1 40 ? -1.624 -22.156 -9.25 1 95.62 40 ALA B N 1
ATOM 1498 C CA . ALA B 1 40 ? -0.707 -21.203 -8.648 1 95.62 40 ALA B CA 1
ATOM 1499 C C . ALA B 1 40 ? -1.435 -19.906 -8.266 1 95.62 40 ALA B C 1
ATOM 1501 O O . ALA B 1 40 ? -1.127 -19.297 -7.234 1 95.62 40 ALA B O 1
ATOM 1502 N N . LEU B 1 41 ? -2.35 -19.531 -9.141 1 96.06 41 LEU B N 1
ATOM 1503 C CA . LEU B 1 41 ? -3.18 -18.359 -8.844 1 96.06 41 LEU B CA 1
ATOM 1504 C C . LEU B 1 41 ? -3.939 -18.562 -7.535 1 96.06 41 LEU B C 1
ATOM 1506 O O . LEU B 1 41 ? -3.945 -17.672 -6.68 1 96.06 41 LEU B O 1
ATOM 1510 N N . TRP B 1 42 ? -4.504 -19.672 -7.395 1 96.06 42 TRP B N 1
ATOM 1511 C CA . TRP B 1 42 ? -5.281 -19.984 -6.199 1 96.06 42 TRP B CA 1
ATOM 1512 C C . TRP B 1 42 ? -4.387 -20.016 -4.965 1 96.06 42 TRP B C 1
ATOM 1514 O O . TRP B 1 42 ? -4.762 -19.516 -3.904 1 96.06 42 TRP B O 1
ATOM 1524 N N . MET B 1 43 ? -3.232 -20.609 -5.059 1 95.25 43 MET B N 1
ATOM 1525 C CA . MET B 1 43 ? -2.289 -20.672 -3.947 1 95.25 43 MET B CA 1
ATOM 1526 C C . MET B 1 43 ? -1.856 -19.281 -3.506 1 95.25 43 MET B C 1
ATOM 1528 O O . MET B 1 43 ? -1.859 -18.969 -2.312 1 95.25 43 MET B O 1
ATOM 1532 N N . GLN B 1 44 ? -1.511 -18.531 -4.484 1 96.69 44 GLN B N 1
ATOM 1533 C CA . GLN B 1 44 ? -1.08 -17.172 -4.191 1 96.69 44 GLN B CA 1
ATOM 1534 C C . GLN B 1 44 ? -2.207 -16.359 -3.555 1 96.69 44 GLN B C 1
ATOM 1536 O O . GLN B 1 44 ? -1.978 -15.609 -2.604 1 96.69 44 GLN B O 1
ATOM 1541 N N . PHE B 1 45 ? -3.422 -16.438 -4.082 1 96.81 45 PHE B N 1
ATOM 1542 C CA . PHE B 1 45 ? -4.578 -15.727 -3.549 1 96.81 45 PHE B CA 1
ATOM 1543 C C . PHE B 1 45 ? -4.844 -16.125 -2.104 1 96.81 45 PHE B C 1
ATOM 1545 O O . PHE B 1 45 ? -5.051 -15.258 -1.245 1 96.81 45 PHE B O 1
ATOM 1552 N N . THR B 1 46 ? -4.875 -17.375 -1.85 1 95.81 46 THR B N 1
ATOM 1553 C CA . THR B 1 46 ? -5.195 -17.906 -0.533 1 95.81 46 THR B CA 1
ATOM 1554 C C . THR B 1 46 ? -4.211 -17.406 0.516 1 95.81 46 THR B C 1
ATOM 1556 O O . THR B 1 46 ? -4.621 -16.875 1.556 1 95.81 46 THR B O 1
ATOM 1559 N N . LYS B 1 47 ? -2.969 -17.5 0.21 1 96.56 47 LYS B N 1
ATOM 1560 C CA . LYS B 1 47 ? -1.947 -17.078 1.16 1 96.56 47 LYS B CA 1
ATOM 1561 C C . LYS B 1 47 ? -1.959 -15.555 1.324 1 96.56 47 LYS B C 1
ATOM 1563 O O . LYS B 1 47 ? -1.884 -15.047 2.445 1 96.56 47 LYS B O 1
ATOM 1568 N N . SER B 1 48 ? -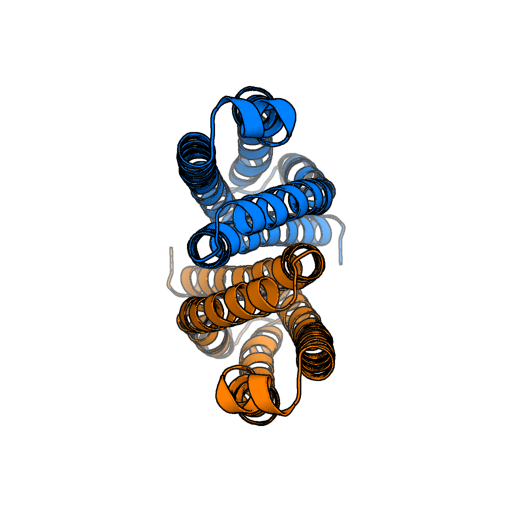2.051 -14.859 0.189 1 96.56 48 SER B N 1
ATOM 1569 C CA . SER B 1 48 ? -2.055 -13.398 0.209 1 96.56 48 SER B CA 1
ATOM 1570 C C . SER B 1 48 ? -3.236 -12.859 1.006 1 96.56 48 SER B C 1
ATOM 1572 O O . SER B 1 48 ? -3.078 -11.953 1.823 1 96.56 48 SER B O 1
ATOM 1574 N N . PHE B 1 49 ? -4.43 -13.383 0.778 1 96.06 49 PHE B N 1
ATOM 1575 C CA . PHE B 1 49 ? -5.617 -12.891 1.472 1 96.06 49 PHE B CA 1
ATOM 1576 C C . PHE B 1 49 ? -5.473 -13.062 2.979 1 96.06 49 PHE B C 1
ATOM 1578 O O . PHE B 1 49 ? -5.758 -12.141 3.746 1 96.06 49 PHE B O 1
ATOM 1585 N N . LYS B 1 50 ? -5.059 -14.203 3.422 1 94.94 50 LYS B N 1
ATOM 1586 C CA . LYS B 1 50 ? -4.934 -14.5 4.848 1 94.94 50 LYS B CA 1
ATOM 1587 C C . LYS B 1 50 ? -3.914 -13.578 5.512 1 94.94 50 LYS B C 1
ATOM 1589 O O . LYS B 1 50 ? -4.16 -13.047 6.598 1 94.94 50 LYS B O 1
ATOM 1594 N N . MET B 1 51 ? -2.873 -13.305 4.871 1 96.19 51 MET B N 1
ATOM 1595 C CA . MET B 1 51 ? -1.817 -12.469 5.438 1 96.19 51 MET B CA 1
ATOM 1596 C C . MET B 1 51 ? -2.205 -10.992 5.391 1 96.19 51 MET B C 1
ATOM 1598 O O . MET B 1 51 ? -1.889 -10.234 6.309 1 96.19 51 MET B O 1
ATOM 1602 N N . ALA B 1 52 ? -2.83 -10.625 4.246 1 95.94 52 ALA B N 1
ATOM 1603 C CA . ALA B 1 52 ? -3.293 -9.242 4.137 1 95.94 52 ALA B CA 1
ATOM 1604 C C . ALA B 1 52 ? -4.309 -8.922 5.23 1 95.94 52 ALA B C 1
ATOM 1606 O O . ALA B 1 52 ? -4.234 -7.863 5.859 1 95.94 52 ALA B O 1
ATOM 1607 N N . ALA B 1 53 ? -5.262 -9.828 5.5 1 92.69 53 ALA B N 1
ATOM 1608 C CA . ALA B 1 53 ? -6.277 -9.633 6.535 1 92.69 53 ALA B CA 1
ATOM 1609 C C . ALA B 1 53 ? -5.633 -9.43 7.902 1 92.69 53 ALA B C 1
ATOM 1611 O O . ALA B 1 53 ? -6.02 -8.523 8.648 1 92.69 53 ALA B O 1
ATOM 1612 N N . LYS B 1 54 ? -4.66 -10.172 8.211 1 92.75 54 LYS B N 1
ATOM 1613 C CA . LYS B 1 54 ? -3.971 -10.07 9.492 1 92.75 54 LYS B CA 1
ATOM 1614 C C . LYS B 1 54 ? -3.18 -8.766 9.586 1 92.75 54 LYS B C 1
ATOM 1616 O O . LYS B 1 54 ? -3.152 -8.125 10.641 1 92.75 54 LYS B O 1
ATOM 1621 N N . SER B 1 55 ? -2.541 -8.422 8.492 1 92.12 55 SER B N 1
ATOM 1622 C CA . SER B 1 55 ? -1.678 -7.242 8.484 1 92.12 55 SER B CA 1
ATOM 1623 C C . SER B 1 55 ? -2.488 -5.961 8.648 1 92.12 55 SER B C 1
ATOM 1625 O O . SER B 1 55 ? -1.976 -4.957 9.148 1 92.12 55 SER B O 1
ATOM 1627 N N . MET B 1 56 ? -3.723 -5.949 8.281 1 92.94 56 MET B N 1
ATOM 1628 C CA . MET B 1 56 ? -4.48 -4.703 8.219 1 92.94 56 MET B CA 1
ATOM 1629 C C . MET B 1 56 ? -5.344 -4.527 9.461 1 92.94 56 MET B C 1
ATOM 1631 O O . MET B 1 56 ? -5.926 -3.461 9.672 1 92.94 56 MET B O 1
ATOM 1635 N N . ILE B 1 57 ? -5.41 -5.527 10.367 1 90.31 57 ILE B N 1
ATOM 1636 C CA . ILE B 1 57 ? -6.297 -5.477 11.523 1 90.31 57 ILE B CA 1
ATOM 1637 C C . ILE B 1 57 ? -5.914 -4.305 12.422 1 90.31 57 ILE B C 1
ATOM 1639 O O . ILE B 1 57 ? -6.77 -3.514 12.82 1 90.31 57 ILE B O 1
ATOM 1643 N N . LEU B 1 58 ? -4.645 -4.203 12.742 1 91.19 58 LEU B N 1
ATOM 1644 C CA . LEU B 1 58 ? -4.203 -3.123 13.617 1 91.19 58 LEU B CA 1
ATOM 1645 C C . LEU B 1 58 ? -4.484 -1.765 12.984 1 91.19 58 LEU B C 1
ATOM 1647 O O . LEU B 1 58 ? -4.973 -0.853 13.656 1 91.19 58 LEU B O 1
ATOM 1651 N N . SER B 1 59 ? -4.105 -1.642 11.766 1 94.31 59 SER B N 1
ATOM 1652 C CA . SER B 1 59 ? -4.348 -0.384 11.062 1 94.31 59 SER B CA 1
ATOM 1653 C C . SER B 1 59 ? -5.828 -0.032 11.062 1 94.31 59 SER B C 1
ATOM 1655 O O . SER B 1 59 ? -6.195 1.138 11.195 1 94.31 59 SER B O 1
ATOM 1657 N N . THR B 1 60 ? -6.645 -1.033 10.867 1 93.5 60 THR B N 1
ATOM 1658 C CA . THR B 1 60 ? -8.086 -0.812 10.883 1 93.5 60 THR B CA 1
ATOM 1659 C C . THR B 1 60 ? -8.539 -0.258 12.227 1 93.5 60 THR B C 1
ATOM 1661 O O . THR B 1 60 ? -9.32 0.692 12.289 1 93.5 60 THR B O 1
ATOM 1664 N N . LEU B 1 61 ? -8.062 -0.754 13.242 1 95 61 LEU B N 1
ATOM 1665 C CA . LEU B 1 61 ? -8.414 -0.304 14.586 1 95 61 LEU B CA 1
ATOM 1666 C C . LEU B 1 61 ? -7.961 1.133 14.812 1 95 61 LEU B C 1
ATOM 1668 O O . LEU B 1 61 ? -8.695 1.936 15.398 1 95 61 LEU B O 1
ATOM 1672 N N . VAL B 1 62 ? -6.805 1.479 14.375 1 96.62 62 VAL B N 1
ATOM 1673 C CA . VAL B 1 62 ? -6.266 2.824 14.539 1 96.62 62 VAL B CA 1
ATOM 1674 C C . VAL B 1 62 ? -7.059 3.809 13.688 1 96.62 62 VAL B C 1
ATOM 1676 O O . VAL B 1 62 ? -7.312 4.941 14.109 1 96.62 62 VAL B O 1
ATOM 1679 N N . THR B 1 63 ? -7.422 3.389 12.461 1 96 63 THR B N 1
ATOM 1680 C CA . THR B 1 63 ? -8.219 4.207 11.555 1 96 63 THR B CA 1
ATOM 1681 C C . THR B 1 63 ? -9.562 4.566 12.188 1 96 63 THR B C 1
ATOM 1683 O O . THR B 1 63 ? -10.133 5.613 11.883 1 96 63 THR B O 1
ATOM 1686 N N . ALA B 1 64 ? -10.008 3.729 13.031 1 96.81 64 ALA B N 1
ATOM 1687 C CA . ALA B 1 64 ? -11.289 3.982 13.688 1 96.81 64 ALA B CA 1
ATOM 1688 C C . ALA B 1 64 ? -11.094 4.781 14.969 1 96.81 64 ALA B C 1
ATOM 1690 O O . ALA B 1 64 ? -11.773 5.789 15.188 1 96.81 64 ALA B O 1
ATOM 1691 N N . SER B 1 65 ? -10.18 4.484 15.797 1 98 65 SER B N 1
ATOM 1692 C CA . SER B 1 65 ? -10.094 4.984 17.156 1 98 65 SER B CA 1
ATOM 1693 C C . SER B 1 65 ? -9.445 6.363 17.203 1 98 65 SER B C 1
ATOM 1695 O O . SER B 1 65 ? -9.953 7.277 17.859 1 98 65 SER B O 1
ATOM 1697 N N . ALA B 1 66 ? -8.352 6.559 16.547 1 98.31 66 ALA B N 1
ATOM 1698 C CA . ALA B 1 66 ? -7.617 7.82 16.625 1 98.31 66 ALA B CA 1
ATOM 1699 C C . ALA B 1 66 ? -8.461 8.984 16.109 1 98.31 66 ALA B C 1
ATOM 1701 O O . ALA B 1 66 ? -8.625 9.992 16.797 1 98.31 66 ALA B O 1
ATOM 1702 N N . PRO B 1 67 ? -9.078 8.883 14.961 1 98.31 67 PRO B N 1
ATOM 1703 C CA . PRO B 1 67 ? -9.914 9.984 14.492 1 98.31 67 PRO B CA 1
ATOM 1704 C C . PRO B 1 67 ? -11.125 10.227 15.391 1 98.31 67 PRO B C 1
ATOM 1706 O O . PRO B 1 67 ? -11.57 11.367 15.547 1 98.31 67 PRO B O 1
ATOM 1709 N N . THR B 1 68 ? -11.688 9.094 15.906 1 97.88 68 THR B N 1
ATOM 1710 C CA . THR B 1 68 ? -12.781 9.273 16.859 1 97.88 68 THR B CA 1
ATOM 1711 C C . THR B 1 68 ? -12.344 10.117 18.047 1 97.88 68 THR B C 1
ATOM 1713 O O . THR B 1 68 ? -13.039 11.047 18.438 1 97.88 68 THR B O 1
ATOM 1716 N N . TYR B 1 69 ? -11.234 9.789 18.609 1 98 69 TYR B N 1
ATOM 1717 C CA . TYR B 1 69 ? -10.68 10.57 19.703 1 98 69 TYR B CA 1
ATOM 1718 C C . TYR B 1 69 ? -10.477 12.023 19.281 1 98 69 TYR B C 1
ATOM 1720 O O . TYR B 1 69 ? -10.828 12.945 20.031 1 98 69 TYR B O 1
ATOM 1728 N N . LEU B 1 70 ? -9.93 12.297 18.141 1 97.62 70 LEU B N 1
ATOM 1729 C CA . LEU B 1 70 ? -9.617 13.648 17.672 1 97.62 70 LEU B CA 1
ATOM 1730 C C . LEU B 1 70 ? -10.891 14.461 17.469 1 97.62 70 LEU B C 1
ATOM 1732 O O . LEU B 1 70 ? -10.898 15.672 17.703 1 97.62 70 LEU B O 1
ATOM 1736 N N . TYR B 1 71 ? -11.922 13.766 17.031 1 97.12 71 TYR B N 1
ATOM 1737 C CA . TYR B 1 71 ? -13.211 14.445 16.922 1 97.12 71 TYR B CA 1
ATOM 1738 C C . TYR B 1 71 ? -13.609 15.062 18.25 1 97.12 71 TYR B C 1
ATOM 1740 O O . TYR B 1 71 ? -14.055 16.219 18.297 1 97.12 71 TYR B O 1
ATOM 1748 N N . PHE B 1 72 ? -13.438 14.438 19.297 1 96.25 72 PHE B N 1
ATOM 1749 C CA . PHE B 1 72 ? -13.875 14.914 20.609 1 96.25 72 PHE B CA 1
ATOM 1750 C C . PHE B 1 72 ? -12.844 15.859 21.203 1 96.25 72 PHE B C 1
ATOM 1752 O O . PHE B 1 72 ? -13.195 16.797 21.938 1 96.25 72 PHE B O 1
ATOM 1759 N N . ALA B 1 73 ? -11.625 15.633 20.922 1 95.38 73 ALA B N 1
ATOM 1760 C CA . ALA B 1 73 ? -10.539 16.406 21.531 1 95.38 73 ALA B CA 1
ATOM 1761 C C . ALA B 1 73 ? -10.43 17.797 20.875 1 95.38 73 ALA B C 1
ATOM 1763 O O . ALA B 1 73 ? -9.961 18.75 21.516 1 95.38 73 ALA B O 1
ATOM 1764 N N . LEU B 1 74 ? -10.859 17.875 19.656 1 94.81 74 LEU B N 1
ATOM 1765 C CA . LEU B 1 74 ? -10.672 19.125 18.922 1 94.81 74 LEU B CA 1
ATOM 1766 C C . LEU B 1 74 ? -11.984 19.891 18.781 1 94.81 74 LEU B C 1
ATOM 1768 O O . LEU B 1 74 ? -12.352 20.312 17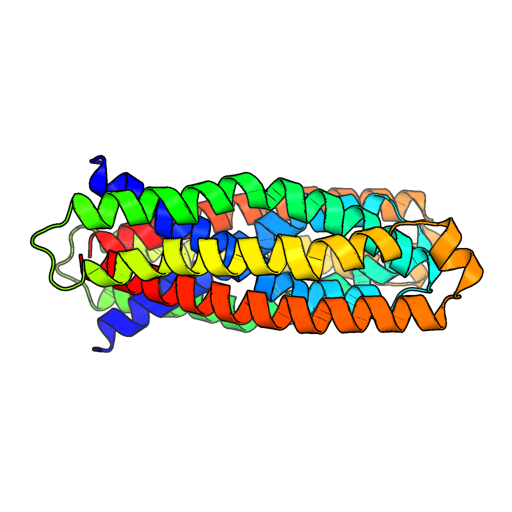.688 1 94.81 74 LEU B O 1
ATOM 1772 N N . GLU B 1 75 ? -12.648 20.188 19.781 1 88.44 75 GLU B N 1
ATOM 1773 C CA . GLU B 1 75 ? -13.953 20.844 19.812 1 88.44 75 GLU B CA 1
ATOM 1774 C C . GLU B 1 75 ? -13.891 22.219 19.156 1 88.44 75 GLU B C 1
ATOM 1776 O O . GLU B 1 75 ? -14.836 22.656 18.5 1 88.44 75 GLU B O 1
ATOM 1781 N N . GLY B 1 76 ? -12.875 22.859 19.109 1 86.5 76 GLY B N 1
ATOM 1782 C CA . GLY B 1 76 ? -12.781 24.219 18.594 1 86.5 76 GLY B CA 1
ATOM 1783 C C . GLY B 1 76 ? -12.328 24.281 17.156 1 86.5 76 GLY B C 1
ATOM 1784 O O . GLY B 1 76 ? -12.336 25.344 16.531 1 86.5 76 GLY B O 1
ATOM 1785 N N . SER B 1 77 ? -12.062 23.141 16.625 1 85.38 77 SER B N 1
ATOM 1786 C CA . SER B 1 77 ? -11.531 23.125 15.273 1 85.38 77 SER B CA 1
ATOM 1787 C C . SER B 1 77 ? -12.648 23.172 14.242 1 85.38 77 SER B C 1
ATOM 1789 O O . SER B 1 77 ? -13.695 22.547 14.43 1 85.38 77 SER B O 1
ATOM 1791 N N . ARG B 1 78 ? -12.508 23.953 13.195 1 84.62 78 ARG B N 1
ATOM 1792 C CA . ARG B 1 78 ? -13.492 24.094 12.125 1 84.62 78 ARG B CA 1
ATOM 1793 C C . ARG B 1 78 ? -13.586 22.828 11.297 1 84.62 78 ARG B C 1
ATOM 1795 O O . ARG B 1 78 ? -14.617 22.547 10.672 1 84.62 78 ARG B O 1
ATOM 1802 N N . SER B 1 79 ? -12.57 21.953 11.305 1 89 79 SER B N 1
ATOM 1803 C CA . SER B 1 79 ? -12.555 20.75 10.477 1 89 79 SER B CA 1
ATOM 1804 C C . SER B 1 79 ? -12.758 19.5 11.32 1 89 79 SER B C 1
ATOM 1806 O O . SER B 1 79 ? -12.461 18.391 10.883 1 89 79 SER B O 1
ATOM 1808 N N . ARG B 1 80 ? -13.289 19.703 12.453 1 91.44 80 ARG B N 1
ATOM 1809 C CA . ARG B 1 80 ? -13.469 18.625 13.422 1 91.44 80 ARG B CA 1
ATOM 1810 C C . ARG B 1 80 ? -14.32 17.5 12.844 1 91.44 80 ARG B C 1
ATOM 1812 O O . ARG B 1 80 ? -14.047 16.328 13.078 1 91.44 80 ARG B O 1
ATOM 1819 N N . ASN B 1 81 ? -15.297 17.844 12.094 1 94.31 81 ASN B N 1
ATOM 1820 C CA . ASN B 1 81 ? -16.234 16.859 11.562 1 94.31 81 ASN B CA 1
ATOM 1821 C C . ASN B 1 81 ? -15.562 15.953 10.539 1 94.31 81 ASN B C 1
ATOM 1823 O O . ASN B 1 81 ? -16.016 14.828 10.305 1 94.31 81 ASN B O 1
ATOM 1827 N N . LEU B 1 82 ? -14.508 16.391 9.914 1 96.31 82 LEU B N 1
ATOM 1828 C CA . LEU B 1 82 ? -13.789 15.562 8.953 1 96.31 82 LEU B CA 1
ATOM 1829 C C . LEU B 1 82 ? -13.219 14.32 9.625 1 96.31 82 LEU B C 1
ATOM 1831 O O . LEU B 1 82 ? -13.086 13.273 8.984 1 96.31 82 LEU B O 1
ATOM 1835 N N . TRP B 1 83 ? -13 14.422 10.906 1 97.75 83 TRP B N 1
ATOM 1836 C CA . TRP B 1 83 ? -12.438 13.297 11.641 1 97.75 83 TRP B CA 1
ATOM 1837 C C . TRP B 1 83 ? -13.453 12.172 11.789 1 97.75 83 TRP B C 1
ATOM 1839 O O . TRP B 1 83 ? -13.094 11.039 12.109 1 97.75 83 TRP B O 1
ATOM 1849 N N . LEU B 1 84 ? -14.695 12.398 11.469 1 97.44 84 LEU B N 1
ATOM 1850 C CA . LEU B 1 84 ? -15.727 11.383 11.602 1 97.44 84 LEU B CA 1
ATOM 1851 C C . LEU B 1 84 ? -15.805 10.516 10.352 1 97.44 84 LEU B C 1
ATOM 1853 O O . LEU B 1 84 ? -16.406 9.445 10.367 1 97.44 84 LEU B O 1
ATOM 1857 N N . VAL B 1 85 ? -15.18 10.883 9.289 1 97.56 85 VAL B N 1
ATOM 1858 C CA . VAL B 1 85 ? -15.203 10.125 8.047 1 97.56 85 VAL B CA 1
ATOM 1859 C C . VAL B 1 85 ? -14.531 8.773 8.25 1 97.56 85 VAL B C 1
ATOM 1861 O O . VAL B 1 85 ? -15.023 7.746 7.777 1 97.56 85 VAL B O 1
ATOM 1864 N N . SER B 1 86 ? -13.438 8.828 9.016 1 98.12 86 SER B N 1
ATOM 1865 C CA . SER B 1 86 ? -12.641 7.613 9.172 1 98.12 86 SER B CA 1
ATOM 1866 C C . SER B 1 86 ? -13.398 6.551 9.961 1 98.12 86 SER B C 1
ATOM 1868 O O . SER B 1 86 ? -13.5 5.402 9.531 1 98.12 86 SER B O 1
ATOM 1870 N N . PRO B 1 87 ? -13.922 6.809 11.094 1 97.88 87 PRO B N 1
ATOM 1871 C CA . PRO B 1 87 ? -14.695 5.77 11.781 1 97.88 87 PRO B CA 1
ATOM 1872 C C . PRO B 1 87 ? -15.945 5.359 11 1 97.88 87 PRO B C 1
ATOM 1874 O O . PRO B 1 87 ? -16.375 4.203 11.078 1 97.88 87 PRO B O 1
ATOM 1877 N N . ALA B 1 88 ? -16.562 6.258 10.258 1 97.5 88 ALA B N 1
ATOM 1878 C CA . ALA B 1 88 ? -17.703 5.891 9.406 1 97.5 88 ALA B CA 1
ATOM 1879 C C . ALA B 1 88 ? -17.266 4.91 8.32 1 97.5 88 ALA B C 1
ATOM 1881 O O . ALA B 1 88 ? -17.953 3.922 8.062 1 97.5 88 ALA B O 1
ATOM 1882 N N . THR B 1 89 ? -16.172 5.207 7.676 1 96.5 89 THR B N 1
ATOM 1883 C CA . THR B 1 89 ? -15.633 4.316 6.652 1 96.5 89 THR B CA 1
ATOM 1884 C C . THR B 1 89 ? -15.297 2.951 7.242 1 96.5 89 THR B C 1
ATOM 1886 O O . THR B 1 89 ? -15.531 1.921 6.609 1 96.5 89 THR B O 1
ATOM 1889 N N . PHE B 1 90 ? -14.719 3.033 8.43 1 95.62 90 PHE B N 1
ATOM 1890 C CA . PHE B 1 90 ? -14.406 1.794 9.133 1 95.62 90 PHE B CA 1
ATOM 1891 C C . PHE B 1 90 ? -15.664 0.959 9.336 1 95.62 90 PHE B C 1
ATOM 1893 O O . PHE B 1 90 ? -15.664 -0.246 9.078 1 95.62 90 PHE B O 1
ATOM 1900 N N . LEU B 1 91 ? -16.703 1.559 9.781 1 95.38 91 LEU B N 1
ATOM 1901 C CA . LEU B 1 91 ? -17.938 0.844 10.055 1 95.38 91 LEU B CA 1
ATOM 1902 C C . LEU B 1 91 ? -18.531 0.272 8.766 1 95.38 91 LEU B C 1
ATOM 1904 O O . LEU B 1 91 ? -18.891 -0.907 8.711 1 95.38 91 LEU B O 1
ATOM 1908 N N . VAL B 1 92 ? -18.594 1.047 7.746 1 95 92 VAL B N 1
ATOM 1909 C CA . VAL B 1 92 ? -19.125 0.606 6.465 1 95 92 VAL B CA 1
ATOM 1910 C C . VAL B 1 92 ? -18.25 -0.498 5.887 1 95 92 VAL B C 1
ATOM 1912 O O . VAL B 1 92 ? -18.75 -1.511 5.395 1 95 92 VAL B O 1
ATOM 1915 N N . GLY B 1 93 ? -16.906 -0.272 5.957 1 93.06 93 GLY B N 1
ATOM 1916 C CA . GLY B 1 93 ? -15.977 -1.266 5.453 1 93.06 93 GLY B CA 1
ATOM 1917 C C . GLY B 1 93 ? -16.062 -2.588 6.191 1 93.06 93 GLY B C 1
ATOM 1918 O O . GLY B 1 93 ? -15.961 -3.654 5.578 1 93.06 93 GLY B O 1
ATOM 1919 N N . SER B 1 94 ? -16.234 -2.527 7.488 1 92.5 94 SER B N 1
ATOM 1920 C CA . SER B 1 94 ? -16.312 -3.738 8.297 1 92.5 94 SER B CA 1
ATOM 1921 C C . SER B 1 94 ? -17.578 -4.531 7.98 1 92.5 94 SER B C 1
ATOM 1923 O O . SER B 1 94 ? -17.531 -5.754 7.836 1 92.5 94 SER B O 1
ATOM 1925 N N . ILE B 1 95 ? -18.688 -3.881 7.855 1 94.69 95 ILE B N 1
ATOM 1926 C CA . ILE B 1 95 ? -19.938 -4.543 7.508 1 94.69 95 ILE B CA 1
ATOM 1927 C C . ILE B 1 95 ? -19.812 -5.191 6.129 1 94.69 95 ILE B C 1
ATOM 1929 O O . ILE B 1 95 ? -20.172 -6.355 5.949 1 94.69 95 ILE B O 1
ATOM 1933 N N . TYR B 1 96 ? -19.312 -4.43 5.207 1 94.25 96 TYR B N 1
ATOM 1934 C CA . TYR B 1 96 ? -19.078 -4.918 3.852 1 94.25 96 TYR B CA 1
ATOM 1935 C C . TYR B 1 96 ? -18.141 -6.125 3.859 1 94.25 96 TYR B C 1
ATOM 1937 O O . TYR B 1 96 ? -18.391 -7.117 3.17 1 94.25 96 TYR B O 1
ATOM 1945 N N . THR B 1 97 ? -17.125 -6.086 4.641 1 91.62 97 THR B N 1
ATOM 1946 C CA . THR B 1 97 ? -16.141 -7.16 4.723 1 91.62 97 THR B CA 1
ATOM 1947 C C . THR B 1 97 ? -16.766 -8.422 5.312 1 91.62 97 THR B C 1
ATOM 1949 O O . THR B 1 97 ? -16.656 -9.508 4.738 1 91.62 97 THR B O 1
ATOM 1952 N N . PHE B 1 98 ? -17.484 -8.352 6.328 1 93.62 98 PHE B N 1
ATOM 1953 C CA . PHE B 1 98 ? -18.016 -9.508 7.039 1 93.62 98 PHE B CA 1
ATOM 1954 C C . PHE B 1 98 ? -19.219 -10.094 6.301 1 93.62 98 PHE B C 1
ATOM 1956 O O . PHE B 1 98 ? -19.438 -11.305 6.34 1 93.62 98 PHE B O 1
ATOM 1963 N N . THR B 1 99 ? -19.938 -9.266 5.531 1 95.69 99 THR B N 1
ATOM 1964 C CA . THR B 1 99 ? -21.172 -9.773 4.953 1 95.69 99 THR B CA 1
ATOM 1965 C C . THR B 1 99 ? -20.969 -10.156 3.488 1 95.69 99 THR B C 1
ATOM 1967 O O . THR B 1 99 ? -21.688 -11.008 2.959 1 95.69 99 THR B O 1
ATOM 1970 N N . VAL B 1 100 ? -20.031 -9.555 2.896 1 94.69 100 VAL B N 1
ATOM 1971 C CA . VAL B 1 100 ? -19.891 -9.773 1.46 1 94.69 100 VAL B CA 1
ATOM 1972 C C . VAL B 1 100 ? -18.562 -10.461 1.167 1 94.69 100 VAL B C 1
ATOM 1974 O O . VAL B 1 100 ? -18.516 -11.516 0.538 1 94.69 100 VAL B O 1
ATOM 1977 N N . ILE B 1 101 ? -17.469 -9.922 1.712 1 94.12 101 ILE B N 1
ATOM 1978 C CA . ILE B 1 101 ? -16.141 -10.344 1.313 1 94.12 101 ILE B CA 1
ATOM 1979 C C . ILE B 1 101 ? -15.812 -11.695 1.953 1 94.12 101 ILE B C 1
ATOM 1981 O O . ILE B 1 101 ? -15.523 -12.664 1.253 1 94.12 101 ILE B O 1
ATOM 1985 N N . ILE B 1 102 ? -15.938 -11.781 3.182 1 93.25 102 ILE B N 1
ATOM 1986 C CA . ILE B 1 102 ? -15.484 -12.953 3.928 1 93.25 102 ILE B CA 1
ATOM 1987 C C . ILE B 1 102 ? -16.281 -14.18 3.512 1 93.25 102 ILE B C 1
ATOM 1989 O O . ILE B 1 102 ? -15.719 -15.234 3.229 1 93.25 102 ILE B O 1
ATOM 1993 N N . PRO B 1 103 ? -17.594 -14.133 3.406 1 94.88 103 PRO B N 1
ATOM 1994 C CA . PRO B 1 103 ? -18.344 -15.32 2.994 1 94.88 103 PRO B CA 1
ATOM 1995 C C . PRO B 1 103 ? -17.938 -15.836 1.614 1 94.88 103 PRO B C 1
ATOM 1997 O O . PRO B 1 103 ? -17.844 -17.047 1.402 1 94.88 103 PRO B O 1
ATOM 2000 N N . GLU B 1 104 ? -17.734 -14.953 0.756 1 94.5 104 GLU B N 1
ATOM 2001 C CA . GLU B 1 104 ? -17.312 -15.352 -0.583 1 94.5 104 GLU B CA 1
ATOM 2002 C C . GLU B 1 104 ? -15.898 -15.945 -0.563 1 94.5 104 GLU B C 1
ATOM 2004 O O . GLU B 1 104 ? -15.625 -16.922 -1.258 1 94.5 104 GLU B O 1
ATOM 2009 N N . VAL B 1 105 ? -15.008 -15.359 0.155 1 95.75 105 VAL B N 1
ATOM 2010 C CA . VAL B 1 105 ? -13.625 -15.82 0.228 1 95.75 105 VAL B CA 1
ATOM 2011 C C . VAL B 1 105 ? -13.578 -17.188 0.897 1 95.75 105 VAL B C 1
ATOM 2013 O O . VAL B 1 105 ? -12.781 -18.047 0.51 1 95.75 105 VAL B O 1
ATOM 2016 N N . ASN B 1 106 ? -14.422 -17.391 1.86 1 95.44 106 ASN B N 1
ATOM 2017 C CA . ASN B 1 106 ? -14.453 -18.688 2.531 1 95.44 106 ASN B CA 1
ATOM 2018 C C . ASN B 1 106 ? -14.805 -19.812 1.562 1 95.44 106 ASN B C 1
ATOM 2020 O O . ASN B 1 106 ? -14.25 -20.906 1.654 1 95.44 106 ASN B O 1
ATOM 2024 N N . VAL B 1 107 ? -15.656 -19.547 0.659 1 95.38 107 VAL B N 1
ATOM 2025 C CA . VAL B 1 107 ? -16.031 -20.516 -0.359 1 95.38 107 VAL B CA 1
ATOM 2026 C C . VAL B 1 107 ? -14.852 -20.75 -1.305 1 95.38 107 VAL B C 1
ATOM 2028 O O . VAL B 1 107 ? -14.562 -21.891 -1.675 1 95.38 107 VAL B O 1
ATOM 2031 N N . MET B 1 108 ? -14.195 -19.703 -1.61 1 95.44 108 MET B N 1
ATOM 2032 C CA . MET B 1 108 ? -13.07 -19.766 -2.539 1 95.44 108 MET B CA 1
ATOM 2033 C C . MET B 1 108 ? -11.891 -20.516 -1.919 1 95.44 108 MET B C 1
ATOM 2035 O O . MET B 1 108 ? -11.086 -21.109 -2.633 1 95.44 108 MET B O 1
ATOM 2039 N N . LEU B 1 109 ? -11.766 -20.453 -0.641 1 94.56 109 LEU B N 1
ATOM 2040 C CA . LEU B 1 109 ? -10.609 -21.031 0.039 1 94.56 109 LEU B CA 1
ATOM 2041 C C . LEU B 1 109 ? -10.836 -22.516 0.324 1 94.56 109 LEU B C 1
ATOM 2043 O O . LEU B 1 109 ? -9.891 -23.234 0.669 1 94.56 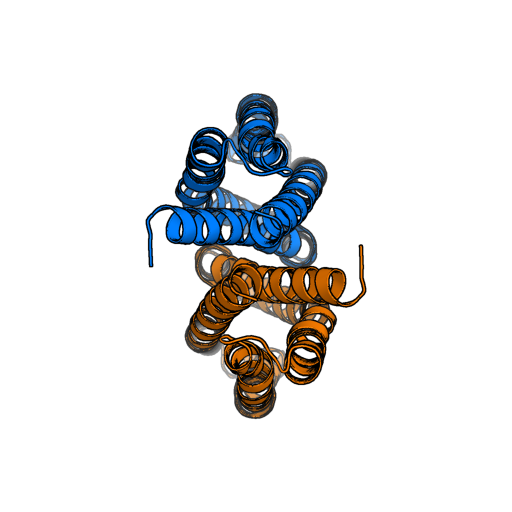109 LEU B O 1
ATOM 2047 N N . ASP B 1 110 ? -12.023 -22.969 0.111 1 94.06 110 ASP B N 1
ATOM 2048 C CA . ASP B 1 110 ? -12.336 -24.375 0.304 1 94.06 110 ASP B CA 1
ATOM 2049 C C . ASP B 1 110 ? -11.891 -25.219 -0.897 1 94.06 110 ASP B C 1
ATOM 2051 O O . ASP B 1 110 ? -12.484 -25.125 -1.972 1 94.06 110 ASP B O 1
ATOM 2055 N N . GLU B 1 111 ? -10.922 -26.062 -0.671 1 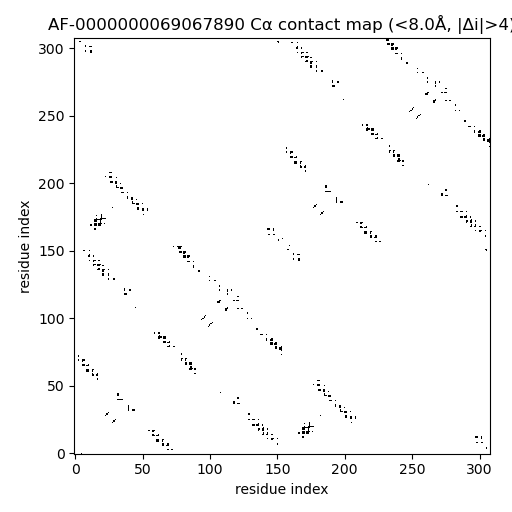92.25 111 GLU B N 1
ATOM 2056 C CA . GLU B 1 111 ? -10.32 -26.844 -1.741 1 92.25 111 GLU B CA 1
ATOM 2057 C C . GLU B 1 111 ? -11.352 -27.766 -2.395 1 92.25 111 GLU B C 1
ATOM 2059 O O . GLU B 1 111 ? -11.305 -28 -3.604 1 92.25 111 GLU B O 1
ATOM 2064 N N . ASN B 1 112 ? -12.18 -28.266 -1.627 1 95.25 112 ASN B N 1
ATOM 2065 C CA . ASN B 1 112 ? -13.219 -29.141 -2.158 1 95.25 112 ASN B CA 1
ATOM 2066 C C . ASN B 1 112 ? -14.141 -28.406 -3.119 1 95.25 112 ASN B C 1
ATOM 2068 O O . ASN B 1 112 ? -14.562 -28.969 -4.133 1 95.25 112 ASN B O 1
ATOM 2072 N N . VAL B 1 113 ? -14.508 -27.25 -2.791 1 94.44 113 VAL B N 1
ATOM 2073 C CA . VAL B 1 113 ? -15.375 -26.438 -3.648 1 94.44 113 VAL B CA 1
ATOM 2074 C C . VAL B 1 113 ? -14.648 -26.109 -4.953 1 94.44 113 VAL B C 1
ATOM 2076 O O . VAL B 1 113 ? -15.227 -26.203 -6.035 1 94.44 113 VAL B O 1
ATOM 2079 N N . VAL B 1 114 ? -13.375 -25.766 -4.844 1 93.62 114 VAL B N 1
ATOM 2080 C CA . VAL B 1 114 ? -12.586 -25.406 -6.02 1 93.62 114 VAL B CA 1
ATOM 2081 C C . VAL B 1 114 ? -12.461 -26.625 -6.941 1 93.62 114 VAL B C 1
ATOM 2083 O O . VAL B 1 114 ? -12.562 -26.484 -8.164 1 93.62 114 VAL B O 1
ATOM 2086 N N . GLU B 1 115 ? -12.234 -27.781 -6.359 1 94.25 115 GLU B N 1
ATOM 2087 C CA . GLU B 1 115 ? -12.133 -29 -7.145 1 94.25 115 GLU B CA 1
ATOM 2088 C C . GLU B 1 115 ? -13.453 -29.328 -7.844 1 94.25 115 GLU B C 1
ATOM 2090 O O . GLU B 1 115 ? -13.461 -29.766 -8.992 1 94.25 115 GLU B O 1
ATOM 2095 N N . LYS B 1 116 ? -14.492 -29.109 -7.215 1 96.56 116 LYS B N 1
ATOM 2096 C CA . LYS B 1 116 ? -15.812 -29.438 -7.742 1 96.56 116 LYS B CA 1
ATOM 2097 C C . LYS B 1 116 ? -16.266 -28.422 -8.789 1 96.56 116 LYS B C 1
ATOM 2099 O O . LYS B 1 116 ? -16.781 -28.797 -9.844 1 96.56 116 LYS B O 1
ATOM 2104 N N . LYS B 1 117 ? -16.125 -27.156 -8.57 1 95.81 117 LYS B N 1
ATOM 2105 C CA . LYS B 1 117 ? -16.625 -26.094 -9.43 1 95.81 117 LYS B CA 1
ATOM 2106 C C . LYS B 1 117 ? -15.672 -25.828 -10.594 1 95.81 117 LYS B C 1
ATOM 2108 O O . LYS B 1 117 ? -16.094 -25.344 -11.648 1 95.81 117 LYS B O 1
ATOM 2113 N N . GLY B 1 118 ? -14.352 -26.062 -10.367 1 94.44 118 GLY B N 1
ATOM 2114 C CA . GLY B 1 118 ? -13.398 -25.984 -11.453 1 94.44 118 GLY B CA 1
ATOM 2115 C C . GLY B 1 118 ? -12.648 -24.656 -11.5 1 94.44 118 GLY B C 1
ATOM 2116 O O . GLY B 1 118 ? -12.977 -23.734 -10.766 1 94.44 118 GLY B O 1
ATOM 2117 N N . GLU B 1 119 ? -11.695 -24.656 -12.383 1 90.94 119 GLU B N 1
ATOM 2118 C CA . GLU B 1 119 ? -10.758 -23.531 -12.5 1 90.94 119 GLU B CA 1
ATOM 2119 C C . GLU B 1 119 ? -11.438 -22.297 -13.07 1 90.94 119 GLU B C 1
ATOM 2121 O O . GLU B 1 119 ? -11.125 -21.172 -12.672 1 90.94 119 GLU B O 1
ATOM 2126 N N . LYS B 1 120 ? -12.305 -22.438 -13.953 1 93.69 120 LYS B N 1
ATOM 2127 C CA . LYS B 1 120 ? -13.008 -21.297 -14.547 1 93.69 120 LYS B CA 1
ATOM 2128 C C . LYS B 1 120 ? -13.852 -20.562 -13.5 1 93.69 120 LYS B C 1
ATOM 2130 O O . LYS B 1 120 ? -13.898 -19.328 -13.484 1 93.69 120 LYS B O 1
ATOM 2135 N N . TRP B 1 121 ? -14.508 -21.359 -12.711 1 95.25 121 TRP B N 1
ATOM 2136 C CA . TRP B 1 121 ? -15.273 -20.766 -11.617 1 95.25 121 TRP B CA 1
ATOM 2137 C C . TRP B 1 121 ? -14.359 -19.969 -10.68 1 95.25 121 TRP B C 1
ATOM 2139 O O . TRP B 1 121 ? -14.703 -18.859 -10.266 1 95.25 121 TRP B O 1
ATOM 2149 N N . LEU B 1 122 ? -13.242 -20.516 -10.328 1 94.5 122 LEU B N 1
ATOM 2150 C CA . LEU B 1 122 ? -12.289 -19.875 -9.43 1 94.5 122 LEU B CA 1
ATOM 2151 C C . LEU B 1 122 ? -11.797 -18.562 -10.008 1 94.5 122 LEU B C 1
ATOM 2153 O O . LEU B 1 122 ? -11.742 -17.547 -9.297 1 94.5 122 LEU B O 1
ATOM 2157 N N . GLU B 1 123 ? -11.484 -18.578 -11.219 1 92.5 123 GLU B N 1
ATOM 2158 C CA . GLU B 1 123 ? -11.031 -17.344 -11.883 1 92.5 123 GLU B CA 1
ATOM 2159 C C . GLU B 1 123 ? -12.102 -16.266 -11.82 1 92.5 123 GLU B C 1
ATOM 2161 O O . GLU B 1 123 ? -11.797 -15.102 -11.555 1 92.5 123 GLU B O 1
ATOM 2166 N N . GLY B 1 124 ? -13.297 -16.641 -12.102 1 94 124 GLY B N 1
ATOM 2167 C CA . GLY B 1 124 ? -14.398 -15.711 -11.992 1 94 124 GLY B CA 1
ATOM 2168 C C . GLY B 1 124 ? -14.594 -15.164 -10.594 1 94 124 GLY B C 1
ATOM 2169 O O . GLY B 1 124 ? -14.875 -13.977 -10.414 1 94 124 GLY B O 1
ATOM 2170 N N . ALA B 1 125 ? -14.461 -16.062 -9.609 1 95 125 ALA B N 1
ATOM 2171 C CA . ALA B 1 125 ? -14.609 -15.656 -8.211 1 95 125 ALA B CA 1
ATOM 2172 C C . ALA B 1 125 ? -13.516 -14.672 -7.801 1 95 125 ALA B C 1
ATOM 2174 O O . ALA B 1 125 ? -13.781 -13.695 -7.102 1 95 125 ALA B O 1
ATOM 2175 N N . VAL B 1 126 ? -12.32 -14.922 -8.273 1 94.69 126 VAL B N 1
ATOM 2176 C CA . VAL B 1 126 ? -11.203 -14.047 -7.953 1 94.69 126 VAL B CA 1
ATOM 2177 C C . VAL B 1 126 ? -11.398 -12.688 -8.625 1 94.69 126 VAL B C 1
ATOM 2179 O O . VAL B 1 126 ? -11.109 -11.648 -8.023 1 94.69 126 VAL B O 1
ATOM 2182 N N . GLU B 1 127 ? -11.93 -12.688 -9.805 1 94.62 127 GLU B N 1
ATOM 2183 C CA . GLU B 1 127 ? -12.219 -11.438 -10.492 1 94.62 127 GLU B CA 1
ATOM 2184 C C . GLU B 1 127 ? -13.312 -10.648 -9.781 1 94.62 127 GLU B C 1
ATOM 2186 O O . GLU B 1 127 ? -13.242 -9.414 -9.695 1 94.62 127 GLU B O 1
ATOM 2191 N N . ARG B 1 128 ? -14.273 -11.305 -9.305 1 95.38 128 ARG B N 1
ATOM 2192 C CA . ARG B 1 128 ? -15.32 -10.648 -8.523 1 95.38 128 ARG B CA 1
ATOM 2193 C C . ARG B 1 128 ? -14.75 -10.031 -7.254 1 95.38 128 ARG B C 1
ATOM 2195 O O . ARG B 1 128 ? -15.086 -8.906 -6.898 1 95.38 128 ARG B O 1
ATOM 2202 N N . TRP B 1 129 ? -13.945 -10.805 -6.625 1 96.31 129 TRP B N 1
ATOM 2203 C CA . TRP B 1 129 ? -13.266 -10.281 -5.445 1 96.31 129 TRP B CA 1
ATOM 2204 C C . TRP B 1 129 ? -12.469 -9.031 -5.789 1 96.31 129 TRP B C 1
ATOM 2206 O O . TRP B 1 129 ? -12.469 -8.055 -5.031 1 96.31 129 TRP B O 1
ATOM 2216 N N . ASN B 1 130 ? -11.789 -9.023 -6.906 1 95.38 130 ASN B N 1
ATOM 2217 C CA . ASN B 1 130 ? -10.992 -7.879 -7.324 1 95.38 130 ASN B CA 1
ATOM 2218 C C . ASN B 1 130 ? -11.852 -6.621 -7.465 1 95.38 130 ASN B C 1
ATOM 2220 O O . ASN B 1 130 ? -11.43 -5.531 -7.07 1 95.38 130 ASN B O 1
ATOM 2224 N N . LYS B 1 131 ? -12.992 -6.754 -8.039 1 95.81 131 LYS B N 1
ATOM 2225 C CA . LYS B 1 131 ? -13.898 -5.621 -8.211 1 95.81 131 LYS B CA 1
ATOM 2226 C C . LYS B 1 131 ? -14.383 -5.094 -6.867 1 95.81 131 LYS B C 1
ATOM 2228 O O . LYS B 1 131 ? -14.477 -3.883 -6.664 1 95.81 131 LYS B O 1
ATOM 2233 N N . ARG B 1 132 ? -14.711 -5.969 -6.023 1 95.12 132 ARG B N 1
ATOM 2234 C CA . ARG B 1 132 ? -15.148 -5.586 -4.684 1 95.12 132 ARG B CA 1
ATOM 2235 C C . ARG B 1 132 ? -14.031 -4.91 -3.908 1 95.12 132 ARG B C 1
ATOM 2237 O O . ARG B 1 132 ? -14.258 -3.934 -3.193 1 95.12 132 ARG B O 1
ATOM 2244 N N . ASN B 1 133 ? -12.836 -5.465 -4.09 1 94.12 133 ASN B N 1
ATOM 2245 C CA . ASN B 1 133 ? -11.672 -4.879 -3.434 1 94.12 133 ASN B CA 1
ATOM 2246 C C . ASN B 1 133 ? -11.359 -3.49 -3.984 1 94.12 133 ASN B C 1
ATOM 2248 O O . ASN B 1 133 ? -10.938 -2.604 -3.24 1 94.12 133 ASN B O 1
ATOM 2252 N N . LEU B 1 134 ? -11.57 -3.328 -5.246 1 94.75 134 LEU B N 1
ATOM 2253 C CA . LEU B 1 134 ? -11.352 -2.02 -5.855 1 94.75 134 LEU B CA 1
ATOM 2254 C C . LEU B 1 134 ? -12.289 -0.977 -5.258 1 94.75 134 LEU B C 1
ATOM 2256 O O . LEU B 1 134 ? -11.891 0.17 -5.039 1 94.75 134 LEU B O 1
ATOM 2260 N N . PHE B 1 135 ? -13.5 -1.376 -5.051 1 94.25 135 PHE B N 1
ATOM 2261 C CA . PHE B 1 135 ? -14.461 -0.493 -4.41 1 94.25 135 PHE B CA 1
ATOM 2262 C C . PHE B 1 135 ? -13.984 -0.074 -3.027 1 94.25 135 PHE B C 1
ATOM 2264 O O . PHE B 1 135 ? -13.992 1.112 -2.693 1 94.25 135 PHE B O 1
ATOM 2271 N N . ARG B 1 136 ? -13.508 -0.958 -2.248 1 92.12 136 ARG B N 1
ATOM 2272 C CA . ARG B 1 136 ? -12.977 -0.674 -0.918 1 92.12 136 ARG B CA 1
ATOM 2273 C C . ARG B 1 136 ? -11.75 0.231 -1.001 1 92.12 136 ARG B C 1
ATOM 2275 O O . ARG B 1 136 ? -11.586 1.138 -0.183 1 92.12 136 ARG B O 1
ATOM 2282 N N . THR B 1 137 ? -10.93 -0.032 -1.996 1 95.62 137 THR B N 1
ATOM 2283 C CA . THR B 1 137 ? -9.719 0.756 -2.195 1 95.62 137 THR B CA 1
ATOM 2284 C C . THR B 1 137 ? -10.062 2.219 -2.463 1 95.62 137 THR B C 1
ATOM 2286 O O . THR B 1 137 ? -9.43 3.121 -1.908 1 95.62 137 THR B O 1
ATOM 2289 N N . LEU B 1 138 ? -11.062 2.447 -3.238 1 96.75 138 LEU B N 1
ATOM 2290 C CA . LEU B 1 138 ? -11.477 3.809 -3.561 1 96.75 138 LEU B CA 1
ATOM 2291 C C . LEU B 1 138 ? -12 4.523 -2.322 1 96.75 138 LEU B C 1
ATOM 2293 O O . LEU B 1 138 ? -11.695 5.699 -2.1 1 96.75 138 LEU B O 1
ATOM 2297 N N . ILE B 1 139 ? -12.75 3.811 -1.523 1 96.12 139 ILE B N 1
ATOM 2298 C CA . ILE B 1 139 ? -13.297 4.375 -0.295 1 96.12 139 ILE B CA 1
ATOM 2299 C C . ILE B 1 139 ? -12.164 4.699 0.676 1 96.12 139 ILE B C 1
ATOM 2301 O O . ILE B 1 139 ? -12.141 5.781 1.267 1 96.12 139 ILE B O 1
ATOM 2305 N N . ASN B 1 140 ? -11.25 3.762 0.83 1 96.62 140 ASN B N 1
ATOM 2306 C CA . ASN B 1 140 ? -10.125 3.961 1.737 1 96.62 140 ASN B CA 1
ATOM 2307 C C . ASN B 1 140 ? -9.227 5.105 1.274 1 96.62 140 ASN B C 1
ATOM 2309 O O . ASN B 1 140 ? -8.672 5.832 2.098 1 96.62 140 ASN B O 1
ATOM 2313 N N . THR B 1 141 ? -9.078 5.219 -0.012 1 98.25 141 THR B N 1
ATOM 2314 C CA . THR B 1 141 ? -8.266 6.297 -0.562 1 98.25 141 THR B CA 1
ATOM 2315 C C . THR B 1 141 ? -8.914 7.652 -0.304 1 98.25 141 THR B C 1
ATOM 2317 O O . THR B 1 141 ? -8.234 8.609 0.072 1 98.25 141 THR B O 1
ATOM 2320 N N . ALA B 1 142 ? -10.195 7.75 -0.522 1 98.25 142 ALA B N 1
ATOM 2321 C CA . ALA B 1 142 ? -10.922 8.977 -0.203 1 98.25 142 ALA B CA 1
ATOM 2322 C C . ALA B 1 142 ? -10.797 9.312 1.281 1 98.25 142 ALA B C 1
ATOM 2324 O O . ALA B 1 142 ? -10.625 10.477 1.648 1 98.25 142 ALA B O 1
ATOM 2325 N N . ASN B 1 143 ? -10.984 8.289 2.094 1 98.31 143 ASN B N 1
ATOM 2326 C CA . ASN B 1 143 ? -10.82 8.477 3.531 1 98.31 143 ASN B CA 1
ATOM 2327 C C . ASN B 1 143 ? -9.438 9.016 3.877 1 98.31 143 ASN B C 1
ATOM 2329 O O . ASN B 1 143 ? -9.297 9.875 4.754 1 98.31 143 ASN B O 1
ATOM 2333 N N . PHE B 1 144 ? -8.406 8.508 3.25 1 98.75 144 PHE B N 1
ATOM 2334 C CA . PHE B 1 144 ? -7.039 8.953 3.463 1 98.75 144 PHE B CA 1
ATOM 2335 C C . PHE B 1 144 ? -6.898 10.438 3.135 1 98.75 144 PHE B C 1
ATOM 2337 O O . PHE B 1 144 ? -6.344 11.203 3.928 1 98.75 144 PHE B O 1
ATOM 2344 N N . ILE B 1 145 ? -7.395 10.844 2.039 1 98.62 145 ILE B N 1
ATOM 2345 C CA . ILE B 1 145 ? -7.328 12.242 1.644 1 98.62 145 ILE B CA 1
ATOM 2346 C C . ILE B 1 145 ? -8.055 13.102 2.674 1 98.62 145 ILE B C 1
ATOM 2348 O O . ILE B 1 145 ? -7.551 14.148 3.09 1 98.62 145 ILE B O 1
ATOM 2352 N N . CYS B 1 146 ? -9.211 12.688 3.143 1 98.25 146 CYS B N 1
ATOM 2353 C CA . CYS B 1 146 ? -9.977 13.422 4.148 1 98.25 146 CYS B CA 1
ATOM 2354 C C . CYS B 1 146 ? -9.188 13.555 5.441 1 98.25 146 CYS B C 1
ATOM 2356 O O . CYS B 1 146 ? -9.203 14.609 6.078 1 98.25 146 CYS B O 1
ATOM 2358 N N . THR B 1 147 ? -8.57 12.461 5.797 1 98.31 147 THR B N 1
ATOM 2359 C CA . THR B 1 147 ? -7.797 12.461 7.035 1 98.31 147 THR B CA 1
ATOM 2360 C C . THR B 1 147 ? -6.598 13.398 6.922 1 98.31 147 THR B C 1
ATOM 2362 O O . THR B 1 147 ? -6.227 14.062 7.895 1 98.31 147 THR B O 1
ATOM 2365 N N . ILE B 1 148 ? -5.98 13.461 5.758 1 98.56 148 ILE B N 1
ATOM 2366 C CA . ILE B 1 148 ? -4.895 14.406 5.523 1 98.56 148 ILE B CA 1
ATOM 2367 C C . ILE B 1 148 ? -5.402 15.836 5.699 1 98.56 148 ILE B C 1
ATOM 2369 O O . ILE B 1 148 ? -4.797 16.641 6.418 1 98.56 148 ILE B O 1
ATOM 2373 N N . VAL B 1 149 ? -6.523 16.156 5.094 1 97.69 149 VAL B N 1
ATOM 2374 C CA . VAL B 1 149 ? -7.102 17.484 5.152 1 97.69 149 VAL B CA 1
ATOM 2375 C C . VAL B 1 149 ? -7.453 17.844 6.598 1 97.69 149 VAL B C 1
ATOM 2377 O O . VAL B 1 149 ? -7.164 18.938 7.066 1 97.69 149 VAL B O 1
ATOM 2380 N N . ALA B 1 150 ? -8.047 16.906 7.266 1 97.31 150 ALA B N 1
ATOM 2381 C CA . ALA B 1 150 ? -8.398 17.125 8.664 1 97.31 150 ALA B CA 1
ATOM 2382 C C . ALA B 1 150 ? -7.16 17.438 9.5 1 97.31 150 ALA B C 1
ATOM 2384 O O . ALA B 1 150 ? -7.184 18.328 10.352 1 97.31 150 ALA B O 1
ATOM 2385 N N . ALA B 1 151 ? -6.129 16.734 9.25 1 96.88 151 ALA B N 1
ATOM 2386 C CA . ALA B 1 151 ? -4.902 16.891 10.023 1 96.88 151 ALA B CA 1
ATOM 2387 C C . ALA B 1 151 ? -4.242 18.234 9.742 1 96.88 151 ALA B C 1
ATOM 2389 O O . ALA B 1 151 ? -3.73 18.891 10.656 1 96.88 151 ALA B O 1
ATOM 2390 N N . ILE B 1 152 ? -4.305 18.625 8.477 1 95.31 152 ILE B N 1
ATOM 2391 C CA . ILE B 1 152 ? -3.662 19.859 8.07 1 95.31 152 ILE B CA 1
ATOM 2392 C C . ILE B 1 152 ? -4.465 21.047 8.586 1 95.31 152 ILE B C 1
ATOM 2394 O O . ILE B 1 152 ? -3.895 22.078 8.977 1 95.31 152 ILE B O 1
ATOM 2398 N N . ARG B 1 153 ? -5.734 20.906 8.695 1 94 153 ARG B N 1
ATOM 2399 C CA . ARG B 1 153 ? -6.59 22.047 8.992 1 94 153 ARG B CA 1
ATOM 2400 C C . ARG B 1 153 ? -6.906 22.125 10.477 1 94 153 ARG B C 1
ATOM 2402 O O . ARG B 1 153 ? -7.52 23.094 10.945 1 94 153 ARG B O 1
ATOM 2409 N N . SER B 1 154 ? -6.547 21.109 11.18 1 89.81 154 SER B N 1
ATOM 2410 C CA . SER B 1 154 ? -6.867 21.125 12.602 1 89.81 154 SER B CA 1
ATOM 2411 C C . SER B 1 154 ? -5.605 21.219 13.453 1 89.81 154 SER B C 1
ATOM 2413 O O . SER B 1 154 ? -4.523 20.828 13.008 1 89.81 154 SER B O 1
#

Foldseek 3Di:
DDPLLVLLVLLLVLLVVLLVVLVCCLPPVLVVLVVDDLVSSLVCCLVCVVVVVVVNVVSLVSLQPSLVVQLVVPVPFPLSVLSNLRNVLSVVVVVCCVPPPPVLVVCLNDPVNCVVVHSVVSVVSSVVNSVSSNVNSVSSNVNSVSSVVSSVRD/DDPLLVLLVLLLVLLVVLLVVLVCCLPPVLVVLVVDDQVVSLVCCLVCVVVVVVVNVVSLVSLQPSLVVQLVVCVPFPLSVLSVLRNVLSVVVVVCCVPPVVVLVVCLNDPVNCVVVHRVVSVVSSVVNSVSSNVNSVSSNVNSVSSVVSSVRD

Secondary structure (DSSP, 8-state):
--HHHHHHHHHHHHHHHHHHHHHHIIIIIHHHHHTS-HHHHHHHHHHHHHHHHHHHHHHHHHHHHHHHHHHHHTTT-TTGGGGGHHHHHHHHHHHHIIIIIHHHHHHHH-HHHHHHH-HHHHHHHHHHHHHHHHHHHHHHHHHHHHHHHHHHH-/--HHHHHHHHHHHHHHHHHHHHHHIIIIIHHHHHTS-HHHHHHHHHHHHHHHHHHHHHHHHHHHHHHHHHHHHTTT-TTGGGGGHHHHHHHHHHHHIIIIIHHHHHHHH-HHHHHHH-HHHHHHHHHHHHHHHHHHHHHHHHHHHHHHHHHHH-